Protein AF-A0A812SNS3-F1 (afdb_monomer)

Sequence (279 aa):
MLPALEVGRATFASRNMQAFAKEVLPRLLAVRCRPGLQLQTASASEAAVFFDWMRDTRQWHAGPNTSKPYNVAKEGCVTGDGGAWIFLEQGTDWLGFQGLYCNFASPRRKPRWVSFRLCLRTLEFSCGFFALSADRRTWGLQPLIFIFNYRGDDMQTGKRCFALQ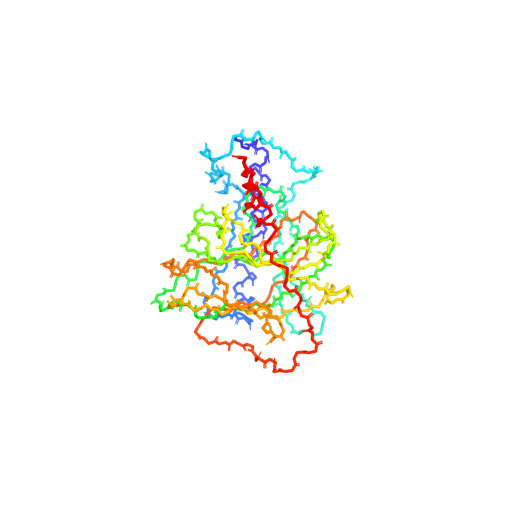TQPVTGDLHVLQLEKGQICAGVPYEVSVHLDWECGLLELFIDGTCVLREIPFQADLEPQYIGLYNWRSRAVCGFSEILVGSSRPYPVVEDAQQVWRVSESQNRRERGLVVLLSV

Secondary structure (DSSP, 8-state):
---HHHHHHHHHHHHHHHHHHHHTHHHHHHHHS-TT--EEEE-HHHHTT-S-TTT--------S-S-----EEEEEE-TTS-SEEEEEES---SSS--EEEEE---SSS--SEEEEEEEES-TTS-EEEEEEES-TTTTTSSSEEEEEEEE-TTSTT---EEEEES-TTT--EEEEE--TTSS-TT-EEEEEEEEETTTTEEEEEETTEEEEEEEE--TTS---EEEEE-SSTT-EEEEEEEEEESS--SPPPSS-SSPPEEEP-GGGGGS--------

Mean predicted aligned error: 11.99 Å

Solvent-accessible surface area (backbone atoms only — not comparable to full-atom values): 15381 Å² total; per-residue (Å²): 135,82,57,70,71,55,50,52,50,35,54,52,52,38,47,57,32,43,50,37,35,69,69,48,42,58,58,52,29,62,74,53,26,50,84,83,61,51,58,40,68,46,39,50,75,71,34,73,77,58,67,63,91,84,79,65,89,70,73,90,71,82,57,99,62,96,70,83,49,54,41,39,59,42,82,44,70,49,91,93,68,86,51,74,26,48,27,41,33,22,2,36,61,53,103,46,61,30,29,43,33,22,68,61,64,58,99,59,81,83,55,30,21,42,31,31,33,41,27,42,62,34,66,60,33,31,24,57,30,40,21,34,5,45,33,68,80,46,58,19,58,38,59,36,40,36,36,40,29,40,42,10,51,74,41,93,84,66,60,54,26,46,35,39,32,30,43,89,86,82,44,54,41,43,34,38,46,55,62,92,76,75,80,52,69,64,46,77,40,44,39,36,37,42,44,40,59,89,81,24,30,29,32,36,27,51,70,34,24,81,63,44,68,79,41,68,38,56,45,87,59,59,74,28,29,39,22,40,36,26,50,29,54,79,9,33,24,30,40,36,46,50,38,75,30,79,63,80,88,71,66,75,46,92,79,57,91,69,80,67,44,72,44,76,42,86,67,70,79,81,81,80,79,82,78,84,77,84,128

Foldseek 3Di:
DDPPVVVVVQVVLLVQQQCCQVPPVQVQCVPFADPPWRKDWDTVNLFVVQPDPPDDPPDDDQQPDPDADAWHWDWDDQPPPPDIWTKTFFAGLDPADTFIKTFPPDPDDAFQKWKKKKAWADQQFKFWKKAWEQDPSRDRQPPGQKIWIWHHCPDPVRFTWIWMDQHNPQFFIKTWGFDPPPDDHSDMKMWMKGADLPLQAIWIDIQQETQDGRHHHDSVGGTTMMGHGTHGRGTMMIMGNTYTHHDDDDHHDPDDPGDIDIDGTPPPPPPPDPPPPDD

Organism: Symbiodinium pilosum (NCBI:txid2952)

Radius of gyration: 19.04 Å; Cα contacts (8 Å, |Δi|>4): 656; chains: 1; bounding box: 62×46×56 Å

Structure (mmCIF, N/CA/C/O backbone):
data_AF-A0A812SNS3-F1
#
_entry.id   AF-A0A812SNS3-F1
#
loop_
_atom_site.group_PDB
_atom_site.id
_atom_site.type_symbol
_atom_site.label_atom_id
_atom_site.label_alt_id
_atom_site.label_comp_id
_atom_site.label_asym_id
_atom_site.label_entity_id
_atom_site.label_seq_id
_atom_site.pdbx_PDB_ins_code
_atom_site.Cartn_x
_atom_site.Cartn_y
_atom_site.Cartn_z
_atom_site.occupancy
_atom_site.B_iso_or_equiv
_atom_site.auth_seq_id
_atom_site.auth_comp_id
_atom_site.auth_asym_id
_atom_site.auth_atom_id
_atom_site.pdbx_PDB_model_num
ATOM 1 N N . MET A 1 1 ? 12.985 15.866 -21.119 1.00 34.47 1 MET A N 1
ATOM 2 C CA . MET A 1 1 ? 14.328 15.742 -20.504 1.00 34.47 1 MET A CA 1
ATOM 3 C C . MET A 1 1 ? 14.341 16.577 -19.227 1.00 34.47 1 MET A C 1
ATOM 5 O O . MET A 1 1 ? 13.931 17.729 -19.299 1.00 34.47 1 MET A O 1
ATOM 9 N N . LEU A 1 2 ? 14.712 16.019 -18.067 1.00 35.84 2 LEU A N 1
ATOM 10 C CA . LEU A 1 2 ? 14.786 16.791 -16.815 1.00 35.84 2 LEU A CA 1
ATOM 11 C C . LEU A 1 2 ? 16.009 17.736 -16.837 1.00 35.84 2 LEU A C 1
ATOM 13 O O . LEU A 1 2 ? 17.060 17.329 -17.334 1.00 35.84 2 LEU A O 1
ATOM 17 N N . PRO A 1 3 ? 15.918 18.971 -16.303 1.00 40.31 3 PRO A N 1
ATOM 18 C CA . PRO A 1 3 ? 17.072 19.864 -16.171 1.00 40.31 3 PRO A CA 1
ATOM 19 C C . PRO A 1 3 ? 18.197 19.234 -15.330 1.00 40.31 3 PRO A C 1
ATOM 21 O O . PRO A 1 3 ? 17.924 18.567 -14.336 1.00 40.31 3 PRO A O 1
ATOM 24 N N . ALA A 1 4 ? 19.467 19.490 -15.661 1.00 39.62 4 ALA A N 1
ATOM 25 C CA . ALA A 1 4 ? 20.627 18.897 -14.971 1.00 39.62 4 ALA A CA 1
ATOM 26 C C . ALA A 1 4 ? 20.646 19.144 -13.443 1.00 39.62 4 ALA A C 1
ATOM 28 O O . ALA A 1 4 ? 21.072 18.285 -12.672 1.00 39.62 4 ALA A O 1
ATOM 29 N N . LEU A 1 5 ? 20.115 20.287 -12.991 1.00 45.16 5 LEU A N 1
ATOM 30 C CA . LEU A 1 5 ? 19.952 20.610 -11.569 1.00 45.16 5 LEU A CA 1
ATOM 31 C C . LEU A 1 5 ? 18.968 19.656 -10.855 1.00 45.16 5 LEU A C 1
ATOM 33 O O . LEU A 1 5 ? 19.166 19.311 -9.691 1.00 45.16 5 LEU A O 1
ATOM 37 N N . GLU A 1 6 ? 17.923 19.207 -11.553 1.00 45.88 6 GLU A N 1
ATOM 38 C CA . GLU A 1 6 ? 16.939 18.243 -11.040 1.00 45.88 6 GLU A CA 1
ATOM 39 C C . GLU A 1 6 ? 17.539 16.837 -10.954 1.00 45.88 6 GLU A C 1
ATOM 41 O O . GLU A 1 6 ? 17.316 16.138 -9.970 1.00 45.88 6 GLU A O 1
ATOM 46 N N . VAL A 1 7 ? 18.388 16.459 -11.916 1.00 41.91 7 VAL A N 1
ATOM 47 C CA . VAL A 1 7 ? 19.151 15.199 -11.870 1.00 41.91 7 VAL A CA 1
ATOM 48 C C . VAL A 1 7 ? 20.099 15.182 -10.666 1.00 41.91 7 VAL A C 1
ATOM 50 O O . VAL A 1 7 ? 20.156 14.191 -9.937 1.00 41.91 7 VAL A O 1
ATOM 53 N N . GLY A 1 8 ? 20.795 16.291 -10.392 1.00 41.09 8 GLY A N 1
ATOM 54 C CA . GLY A 1 8 ? 21.658 16.420 -9.212 1.00 41.09 8 GLY A CA 1
ATOM 55 C C . GLY A 1 8 ? 20.893 16.299 -7.887 1.00 41.09 8 GLY A C 1
ATOM 56 O O . GLY A 1 8 ? 21.330 15.584 -6.983 1.00 41.09 8 GLY A O 1
ATOM 57 N N . ARG A 1 9 ? 19.716 16.932 -7.783 1.00 48.78 9 ARG A N 1
ATOM 58 C CA . ARG A 1 9 ? 18.834 16.827 -6.603 1.00 48.78 9 ARG A CA 1
ATOM 59 C C . ARG A 1 9 ? 18.282 15.410 -6.415 1.00 48.78 9 ARG A C 1
ATOM 61 O O . ARG A 1 9 ? 18.322 14.905 -5.295 1.00 48.78 9 ARG A O 1
ATOM 68 N N . ALA A 1 10 ? 17.862 14.752 -7.495 1.00 46.22 10 ALA A N 1
ATOM 69 C CA . ALA A 1 10 ? 17.414 13.358 -7.475 1.00 46.22 10 ALA A CA 1
ATOM 70 C C . ALA A 1 10 ? 18.527 12.408 -7.034 1.00 46.22 10 ALA A C 1
ATOM 72 O O . ALA A 1 10 ? 18.302 11.509 -6.225 1.00 46.22 10 ALA A O 1
ATOM 73 N N . THR A 1 11 ? 19.750 12.663 -7.499 1.00 45.72 11 THR A N 1
ATOM 74 C CA . THR A 1 11 ? 20.935 11.890 -7.121 1.00 45.72 11 THR A CA 1
ATOM 75 C C . THR A 1 11 ? 21.277 12.068 -5.639 1.00 45.72 11 THR A C 1
ATOM 77 O O . THR A 1 11 ? 21.629 11.099 -4.972 1.00 45.72 11 THR A O 1
ATOM 80 N N . PHE A 1 12 ? 21.149 13.280 -5.086 1.00 51.41 12 PHE A N 1
ATOM 81 C CA . PHE A 1 12 ? 21.420 13.529 -3.666 1.00 51.41 12 PHE A CA 1
ATOM 82 C C . PHE A 1 12 ? 20.351 12.923 -2.744 1.00 51.41 12 PHE A C 1
ATOM 84 O O . PHE A 1 12 ? 20.696 12.266 -1.765 1.00 51.41 12 PHE A O 1
ATOM 91 N N . ALA A 1 13 ? 19.064 13.063 -3.073 1.00 52.28 13 ALA A N 1
ATOM 92 C CA . ALA A 1 13 ? 17.989 12.413 -2.320 1.00 52.28 13 ALA A CA 1
ATOM 93 C C . ALA A 1 13 ? 18.088 10.877 -2.360 1.00 52.28 13 ALA A C 1
ATOM 95 O O . ALA A 1 13 ? 17.876 10.212 -1.344 1.00 52.28 13 ALA A O 1
ATOM 96 N N . SER A 1 14 ? 18.530 10.327 -3.497 1.00 56.28 14 SER A N 1
ATOM 97 C CA . SER A 1 14 ? 18.868 8.910 -3.634 1.00 56.28 14 SER A CA 1
ATOM 98 C C . SER A 1 14 ? 19.938 8.464 -2.634 1.00 56.28 14 SER A C 1
ATOM 100 O O . SER A 1 14 ? 19.870 7.335 -2.170 1.00 56.28 14 SER A O 1
ATOM 102 N N . ARG A 1 15 ? 20.896 9.318 -2.234 1.00 58.31 15 ARG A N 1
ATOM 103 C CA . ARG A 1 15 ? 21.957 8.932 -1.279 1.00 58.31 15 ARG A CA 1
ATOM 104 C C . ARG A 1 15 ? 21.436 8.703 0.137 1.00 58.31 15 ARG A C 1
ATOM 106 O O . ARG A 1 15 ? 21.827 7.720 0.755 1.00 58.31 15 ARG A O 1
ATOM 113 N N . ASN A 1 16 ? 20.545 9.560 0.639 1.00 60.03 16 ASN A N 1
ATOM 114 C CA . ASN A 1 16 ? 19.966 9.384 1.979 1.00 60.03 16 ASN A CA 1
ATOM 115 C C . ASN A 1 16 ? 19.093 8.129 2.045 1.00 60.03 16 ASN A C 1
ATOM 117 O O . ASN A 1 16 ? 19.191 7.348 2.988 1.00 60.03 16 ASN A O 1
ATOM 121 N N . MET A 1 17 ? 18.289 7.900 1.005 1.00 63.47 17 MET A N 1
ATOM 122 C CA . MET A 1 17 ? 17.545 6.653 0.867 1.00 63.47 17 MET A CA 1
ATOM 123 C C . MET A 1 17 ? 18.480 5.442 0.760 1.00 63.47 17 MET A C 1
ATOM 125 O O . MET A 1 17 ? 18.232 4.434 1.415 1.00 63.47 17 MET A O 1
ATOM 129 N N . GLN A 1 18 ? 19.546 5.516 -0.046 1.00 60.94 18 GLN A N 1
ATOM 130 C CA . GLN A 1 18 ? 20.503 4.418 -0.227 1.00 60.94 18 GLN A CA 1
ATOM 131 C C . GLN A 1 18 ? 21.236 4.081 1.073 1.00 60.94 18 GLN A C 1
ATOM 133 O O . GLN A 1 18 ? 21.407 2.903 1.376 1.00 60.94 18 GLN A O 1
ATOM 138 N N . ALA A 1 19 ? 21.631 5.089 1.857 1.00 62.50 19 ALA A N 1
ATOM 139 C CA . ALA A 1 19 ? 22.235 4.894 3.173 1.00 62.50 19 ALA A CA 1
ATOM 140 C C . ALA A 1 19 ? 21.262 4.178 4.121 1.00 62.50 19 ALA A C 1
ATOM 142 O O . ALA A 1 19 ? 21.605 3.144 4.692 1.00 62.50 19 ALA A O 1
ATOM 143 N N . PHE A 1 20 ? 20.009 4.644 4.194 1.00 65.44 20 PHE A N 1
ATOM 144 C CA . PHE A 1 20 ? 18.962 3.979 4.970 1.00 65.44 20 PHE A CA 1
ATOM 145 C C . PHE A 1 20 ? 18.743 2.521 4.529 1.00 65.44 20 PHE A C 1
ATOM 147 O O . PHE A 1 20 ? 18.715 1.613 5.361 1.00 65.44 20 PHE A O 1
ATOM 154 N N . ALA A 1 21 ? 18.639 2.280 3.219 1.00 61.75 21 ALA A N 1
ATOM 155 C CA . ALA A 1 21 ? 18.430 0.947 2.660 1.00 61.75 21 ALA A CA 1
ATOM 156 C C . ALA A 1 21 ? 19.612 -0.003 2.877 1.00 61.75 21 ALA A C 1
ATOM 158 O O . ALA A 1 21 ? 19.411 -1.208 2.998 1.00 61.75 21 ALA A O 1
ATOM 159 N N . LYS A 1 22 ? 20.838 0.522 2.945 1.00 63.16 22 LYS A N 1
ATOM 160 C CA . LYS A 1 22 ? 22.040 -0.278 3.180 1.00 63.16 22 LYS A CA 1
ATOM 161 C C . LYS A 1 22 ? 22.252 -0.595 4.661 1.00 63.16 22 LYS A C 1
ATOM 163 O O . LYS A 1 22 ? 22.664 -1.706 4.981 1.00 63.16 22 LYS A O 1
ATOM 168 N N . GLU A 1 23 ? 21.998 0.362 5.550 1.00 64.25 23 GLU A N 1
ATOM 169 C CA . GLU A 1 23 ? 22.439 0.278 6.951 1.00 64.25 23 GLU A CA 1
ATOM 170 C C . GLU A 1 23 ? 21.315 -0.087 7.922 1.00 64.25 23 GLU A C 1
ATOM 172 O O . GLU A 1 23 ? 21.520 -0.856 8.860 1.00 64.25 23 GLU A O 1
ATOM 177 N N . VAL A 1 24 ? 20.114 0.441 7.696 1.00 61.44 24 VAL A N 1
ATOM 178 C CA . VAL A 1 24 ? 19.016 0.374 8.670 1.00 61.44 24 VAL A CA 1
ATOM 179 C C . VAL A 1 24 ? 17.972 -0.652 8.250 1.00 61.44 24 VAL A C 1
ATOM 181 O O . VAL A 1 24 ? 17.488 -1.447 9.057 1.00 61.44 24 VAL A O 1
ATOM 184 N N . LEU A 1 25 ? 17.663 -0.678 6.959 1.00 65.19 25 LEU A N 1
ATOM 185 C CA . LEU A 1 25 ? 16.594 -1.488 6.399 1.00 65.19 25 LEU A CA 1
ATOM 186 C C . LEU A 1 25 ? 16.791 -3.003 6.566 1.00 65.19 25 LEU A C 1
ATOM 188 O O . LEU A 1 25 ? 15.823 -3.657 6.953 1.00 65.19 25 LEU A O 1
ATOM 192 N N . PRO A 1 26 ? 17.997 -3.588 6.396 1.00 63.50 26 PRO A N 1
ATOM 193 C CA . PRO A 1 26 ? 18.195 -5.020 6.630 1.00 63.50 26 PRO A CA 1
ATOM 194 C C . PRO A 1 26 ? 17.897 -5.416 8.081 1.00 63.50 26 PRO A C 1
ATOM 196 O O . PRO A 1 26 ? 17.289 -6.455 8.328 1.00 63.50 26 PRO A O 1
ATOM 199 N N . ARG A 1 27 ? 18.260 -4.554 9.042 1.00 66.50 27 ARG A N 1
ATOM 200 C CA . ARG A 1 27 ? 17.981 -4.756 10.469 1.00 66.50 27 ARG A CA 1
ATOM 201 C C . ARG A 1 27 ? 16.483 -4.683 10.762 1.00 66.50 27 ARG A C 1
ATOM 203 O O . ARG A 1 27 ? 15.962 -5.551 11.453 1.00 66.50 27 ARG A O 1
ATOM 210 N N . LEU A 1 28 ? 15.783 -3.685 10.220 1.00 63.16 28 LEU A N 1
ATOM 211 C CA . LEU A 1 28 ? 14.332 -3.538 10.398 1.00 63.16 28 LEU A CA 1
ATOM 212 C C . LEU A 1 28 ? 13.554 -4.718 9.811 1.00 63.16 28 LEU A C 1
ATOM 214 O O . LEU A 1 28 ? 12.651 -5.260 10.454 1.00 63.16 28 LEU A O 1
ATOM 218 N N . LEU A 1 29 ? 13.939 -5.141 8.606 1.00 63.69 29 LEU A N 1
ATOM 219 C CA . LEU A 1 29 ? 13.319 -6.273 7.931 1.00 63.69 29 LEU A CA 1
ATOM 220 C C . LEU A 1 29 ? 13.564 -7.584 8.682 1.00 63.69 29 LEU A C 1
ATOM 222 O O . LEU A 1 29 ? 12.651 -8.394 8.759 1.00 63.69 29 LEU A O 1
ATOM 226 N N . ALA A 1 30 ? 14.740 -7.772 9.286 1.00 57.34 30 ALA A N 1
ATOM 227 C CA . ALA A 1 30 ? 15.051 -8.973 10.061 1.00 57.34 30 ALA A CA 1
ATOM 228 C C . ALA A 1 30 ? 14.238 -9.103 11.363 1.00 57.34 30 ALA A C 1
ATOM 230 O O . ALA A 1 30 ? 13.988 -10.220 11.806 1.00 57.34 30 ALA A O 1
ATOM 231 N N . VAL A 1 31 ? 13.841 -7.984 11.983 1.00 60.97 31 VAL A N 1
ATOM 232 C CA . VAL A 1 31 ? 13.134 -7.992 13.278 1.00 60.97 31 VAL A CA 1
ATOM 233 C C . VAL A 1 31 ? 11.627 -8.143 13.108 1.00 60.97 31 VAL A C 1
ATOM 235 O O . VAL A 1 31 ? 10.992 -8.820 13.912 1.00 60.97 31 VAL A O 1
ATOM 238 N N . ARG A 1 32 ? 11.039 -7.492 12.097 1.00 64.62 32 ARG A N 1
ATOM 239 C CA . ARG A 1 32 ? 9.574 -7.428 11.958 1.00 64.62 32 ARG A CA 1
ATOM 240 C C . ARG A 1 32 ? 9.026 -7.905 10.625 1.00 64.62 32 ARG A C 1
ATOM 242 O O . ARG A 1 32 ? 7.825 -8.092 10.530 1.00 64.62 32 ARG A O 1
ATOM 249 N N . CYS A 1 33 ? 9.851 -8.110 9.603 1.00 58.72 33 CYS A N 1
ATOM 250 C CA . CYS A 1 33 ? 9.385 -8.585 8.299 1.00 58.72 33 CYS A CA 1
ATOM 251 C C . CYS A 1 33 ? 9.881 -10.010 8.035 1.00 58.72 33 CYS A C 1
ATOM 253 O O . CYS A 1 33 ? 10.650 -10.588 8.805 1.00 58.72 33 CYS A O 1
ATOM 255 N N . ARG A 1 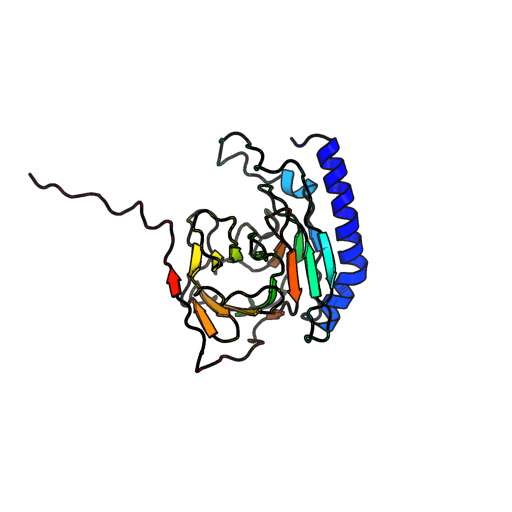34 ? 9.414 -10.621 6.943 1.00 58.41 34 ARG A N 1
ATOM 256 C CA . ARG A 1 34 ? 9.824 -11.987 6.600 1.00 58.41 34 ARG A CA 1
ATOM 257 C C . ARG A 1 34 ? 11.353 -12.059 6.407 1.00 58.41 34 ARG A C 1
ATOM 259 O O . ARG A 1 34 ? 11.899 -11.229 5.672 1.00 58.41 34 ARG A O 1
ATOM 266 N N . PRO A 1 35 ? 12.038 -13.084 6.955 1.00 51.44 35 PRO A N 1
ATOM 267 C CA . PRO A 1 35 ? 13.451 -13.318 6.674 1.00 51.44 35 PRO A CA 1
ATOM 268 C C . PRO A 1 35 ? 13.706 -13.401 5.160 1.00 51.44 35 PRO A C 1
ATOM 270 O O . PRO A 1 35 ? 13.075 -14.205 4.470 1.00 51.44 35 PRO A O 1
ATOM 273 N N . GLY A 1 36 ? 14.619 -12.570 4.647 1.00 49.72 36 GLY A N 1
ATOM 274 C CA . GLY A 1 36 ? 15.054 -12.579 3.243 1.00 49.72 36 GLY A CA 1
ATOM 275 C C . GLY A 1 36 ? 14.465 -11.491 2.338 1.00 49.72 36 GLY A C 1
ATOM 276 O O . GLY A 1 36 ? 14.915 -11.371 1.201 1.00 49.72 36 GLY A O 1
ATOM 277 N N . LEU A 1 37 ? 13.521 -10.666 2.810 1.00 56.88 37 LEU A N 1
ATOM 278 C CA . LEU A 1 37 ? 13.129 -9.462 2.069 1.00 56.88 37 LEU A CA 1
ATOM 279 C C . LEU A 1 37 ? 14.303 -8.470 2.036 1.00 56.88 37 LEU A C 1
ATOM 281 O O . LEU A 1 37 ? 14.866 -8.130 3.075 1.00 56.88 37 LEU A O 1
ATOM 285 N N . GLN A 1 38 ? 14.664 -7.997 0.843 1.00 61.31 38 GLN A N 1
ATOM 286 C CA . GLN A 1 38 ? 15.665 -6.948 0.641 1.00 61.31 38 GLN A CA 1
ATOM 287 C C . GLN A 1 38 ? 15.016 -5.771 -0.083 1.00 61.31 38 GLN A C 1
ATOM 289 O O . GLN A 1 38 ? 14.877 -5.774 -1.308 1.00 61.31 38 GLN A O 1
ATOM 294 N N . LEU A 1 39 ? 14.578 -4.774 0.683 1.00 60.22 39 LEU A N 1
ATOM 295 C CA . LEU A 1 39 ? 14.123 -3.512 0.112 1.00 60.22 39 LEU A CA 1
ATOM 296 C C . LEU A 1 39 ? 15.337 -2.703 -0.378 1.00 60.22 39 LEU A C 1
ATOM 298 O O . LEU A 1 39 ? 16.363 -2.597 0.288 1.00 60.22 39 LEU A O 1
ATOM 302 N N . GLN A 1 40 ? 15.186 -2.129 -1.557 1.00 59.38 40 GLN A N 1
ATOM 303 C CA . GLN A 1 40 ? 16.115 -1.307 -2.311 1.00 59.38 40 GLN A CA 1
ATOM 304 C C . GLN A 1 40 ? 15.439 0.028 -2.631 1.00 59.38 40 GLN A C 1
ATOM 306 O O . GLN A 1 40 ? 14.229 0.194 -2.495 1.00 59.38 40 GLN A O 1
ATOM 311 N N . THR A 1 41 ? 16.220 1.013 -3.047 1.00 57.47 41 THR A N 1
ATOM 312 C CA . THR A 1 41 ? 15.727 2.367 -3.317 1.00 57.47 41 THR A CA 1
ATOM 313 C C . THR A 1 41 ? 15.585 2.580 -4.807 1.00 57.47 41 THR A C 1
ATOM 315 O O . THR A 1 41 ? 16.536 2.302 -5.535 1.00 57.47 41 THR A O 1
ATOM 318 N N . ALA A 1 42 ? 14.458 3.125 -5.252 1.00 55.78 42 ALA A N 1
ATOM 319 C CA . ALA A 1 42 ? 14.306 3.602 -6.623 1.00 55.78 42 ALA A CA 1
ATOM 320 C C . ALA A 1 42 ? 14.371 5.132 -6.643 1.00 55.78 42 ALA A C 1
ATOM 322 O O . ALA A 1 42 ? 13.638 5.789 -5.895 1.00 55.78 42 ALA A O 1
ATOM 323 N N . SER A 1 43 ? 15.234 5.703 -7.490 1.00 52.19 43 SER A N 1
ATOM 324 C CA . SER A 1 43 ? 15.377 7.160 -7.627 1.00 52.19 43 SER A CA 1
ATOM 325 C C . SER A 1 43 ? 14.760 7.691 -8.925 1.00 52.19 43 SER A C 1
ATOM 327 O O . SER A 1 43 ? 14.667 6.990 -9.932 1.00 52.19 43 SER A O 1
ATOM 329 N N . ALA A 1 44 ? 14.380 8.972 -8.917 1.00 44.62 44 ALA A N 1
ATOM 330 C CA . ALA A 1 44 ? 13.741 9.663 -10.043 1.00 44.62 44 ALA A CA 1
ATOM 331 C C . ALA A 1 44 ? 14.540 9.614 -11.358 1.00 44.62 44 ALA A C 1
ATOM 333 O O . ALA A 1 44 ? 13.951 9.642 -12.437 1.00 44.62 44 ALA A O 1
ATOM 334 N N . SER A 1 45 ? 15.870 9.528 -11.272 1.00 41.53 45 SER A N 1
ATOM 335 C CA . SER A 1 45 ? 16.792 9.445 -12.412 1.00 41.53 45 SER A CA 1
ATOM 336 C C . SER A 1 45 ? 16.514 8.223 -13.288 1.00 41.53 45 SER A C 1
ATOM 338 O O . SER A 1 45 ? 16.665 8.282 -14.504 1.00 41.53 45 SER A O 1
ATOM 340 N N . GLU A 1 46 ? 16.073 7.126 -12.670 1.00 37.53 46 GLU A N 1
ATOM 341 C CA . GLU A 1 46 ? 15.755 5.874 -13.353 1.00 37.53 46 GLU A CA 1
ATOM 342 C C . GLU A 1 46 ? 14.264 5.801 -13.751 1.00 37.53 46 GLU A C 1
ATOM 344 O O . GLU A 1 46 ? 13.905 5.100 -14.694 1.00 37.53 46 GLU A O 1
ATOM 349 N N . ALA A 1 47 ? 13.390 6.571 -13.086 1.00 37.56 47 ALA A N 1
ATOM 350 C CA . ALA A 1 47 ? 11.964 6.703 -13.418 1.00 37.56 47 ALA A CA 1
ATOM 351 C C . ALA A 1 47 ? 11.687 7.670 -14.592 1.00 37.56 47 ALA A C 1
ATOM 353 O O . ALA A 1 47 ? 10.693 7.513 -15.300 1.00 37.56 47 ALA A O 1
ATOM 354 N N . ALA A 1 48 ? 12.576 8.638 -14.851 1.00 36.50 48 ALA A N 1
ATOM 355 C CA . ALA A 1 48 ? 12.460 9.590 -15.964 1.00 36.50 48 ALA A CA 1
ATOM 356 C C . ALA A 1 48 ? 12.610 8.957 -17.364 1.00 36.50 48 ALA A C 1
ATOM 358 O O . ALA A 1 48 ? 12.370 9.630 -18.365 1.00 36.50 48 ALA A O 1
ATOM 359 N N . VAL A 1 49 ? 12.994 7.679 -17.443 1.00 34.94 49 VAL A N 1
ATOM 360 C CA . VAL A 1 49 ? 13.153 6.926 -18.699 1.00 34.94 49 VAL A CA 1
ATOM 361 C C . VAL A 1 49 ? 11.845 6.246 -19.141 1.00 34.94 49 VAL A C 1
ATOM 363 O O . VAL A 1 49 ? 11.741 5.831 -20.290 1.00 34.94 49 VAL A O 1
ATOM 366 N N . PHE A 1 50 ? 10.819 6.168 -18.281 1.00 36.97 50 PHE A N 1
ATOM 367 C CA . PHE A 1 50 ? 9.660 5.292 -18.520 1.00 36.97 50 PHE A CA 1
ATOM 368 C C . PHE A 1 50 ? 8.286 5.959 -18.386 1.00 36.97 50 PHE A C 1
ATOM 370 O O . PHE A 1 50 ? 7.279 5.261 -18.279 1.00 36.97 50 PHE A O 1
ATOM 377 N N . PHE A 1 51 ? 8.206 7.294 -18.454 1.00 33.53 51 PHE A N 1
ATOM 378 C CA . PHE A 1 51 ? 6.918 7.911 -18.769 1.00 33.53 51 PHE A CA 1
ATOM 379 C C . PHE A 1 51 ? 6.638 7.697 -20.258 1.00 33.53 51 PHE A C 1
ATOM 381 O O . PHE A 1 51 ? 7.424 8.107 -21.111 1.00 33.53 51 PHE A O 1
ATOM 388 N N . ASP A 1 52 ? 5.557 6.977 -20.533 1.00 33.91 52 ASP A N 1
ATOM 389 C CA . ASP A 1 52 ? 5.109 6.542 -21.847 1.00 33.91 52 ASP A CA 1
ATOM 390 C C . ASP A 1 52 ? 5.045 7.708 -22.852 1.00 33.91 52 ASP A C 1
ATOM 392 O O . ASP A 1 52 ? 4.078 8.464 -22.919 1.00 33.91 52 ASP A O 1
ATOM 396 N N . TRP A 1 53 ? 6.094 7.830 -23.663 1.00 32.03 53 TRP A N 1
ATOM 397 C CA . TRP A 1 53 ? 6.167 8.667 -24.860 1.00 32.03 53 TRP A CA 1
ATOM 398 C C . TRP A 1 53 ? 5.132 8.305 -25.944 1.00 32.03 53 TRP A C 1
ATOM 400 O O . TRP A 1 53 ? 5.084 8.986 -26.965 1.00 32.03 53 TRP A O 1
ATOM 410 N N . MET A 1 54 ? 4.307 7.265 -25.756 1.00 32.44 54 MET A N 1
ATOM 411 C CA . MET A 1 54 ? 3.395 6.739 -26.775 1.00 32.44 54 MET A CA 1
ATOM 412 C C . MET A 1 54 ? 1.900 6.704 -26.401 1.00 32.44 54 MET A C 1
ATOM 414 O O . MET A 1 54 ? 1.126 6.239 -27.240 1.00 32.44 54 MET A O 1
ATOM 418 N N . ARG A 1 55 ? 1.430 7.198 -25.235 1.00 31.92 55 ARG A N 1
ATOM 419 C CA . ARG A 1 55 ? -0.031 7.163 -24.932 1.00 31.92 55 ARG A CA 1
ATOM 420 C C . ARG A 1 55 ? -0.718 8.405 -24.361 1.00 31.92 55 ARG A C 1
ATOM 422 O O . ARG A 1 55 ? -1.942 8.450 -24.439 1.00 31.92 55 ARG A O 1
ATOM 429 N N . ASP A 1 56 ? -0.022 9.430 -23.869 1.00 33.56 56 ASP A N 1
ATOM 430 C CA . ASP A 1 56 ? -0.681 10.706 -23.530 1.00 33.56 56 ASP A CA 1
ATOM 431 C C . ASP A 1 56 ? 0.198 11.891 -23.950 1.00 33.56 56 ASP A C 1
ATOM 433 O O . ASP A 1 56 ? 1.259 12.141 -23.382 1.00 33.56 56 ASP A O 1
ATOM 437 N N . THR A 1 57 ? -0.232 12.607 -24.991 1.00 28.67 57 THR A N 1
ATOM 438 C CA . THR A 1 57 ? 0.439 13.801 -25.530 1.00 28.67 57 THR A CA 1
ATOM 439 C C . THR A 1 57 ? 0.056 15.081 -24.793 1.00 28.67 57 THR A C 1
ATOM 441 O O . THR A 1 57 ? 0.407 16.174 -25.248 1.00 28.67 57 THR A O 1
ATOM 444 N N . ARG A 1 58 ? -0.684 15.006 -23.678 1.00 34.00 58 ARG A N 1
ATOM 445 C CA . ARG A 1 58 ? -0.948 16.202 -22.877 1.00 34.00 58 ARG A CA 1
ATOM 446 C C . ARG A 1 58 ? 0.371 16.730 -22.327 1.00 34.00 58 ARG A C 1
ATOM 448 O O . ARG A 1 58 ? 1.123 16.020 -21.663 1.00 34.00 58 ARG A O 1
ATOM 455 N N . GLN A 1 59 ? 0.653 17.984 -22.685 1.00 35.72 59 GLN A N 1
ATOM 456 C CA . GLN A 1 59 ? 1.806 18.739 -22.220 1.00 35.72 59 GLN A CA 1
ATOM 457 C C . GLN A 1 59 ? 2.020 18.499 -20.728 1.00 35.72 59 GLN A C 1
ATOM 459 O O . GLN A 1 59 ? 1.089 18.545 -19.927 1.00 35.72 59 GLN A O 1
ATOM 464 N N . TRP A 1 60 ? 3.277 18.254 -20.376 1.00 39.19 60 TRP A N 1
ATOM 465 C CA . TRP A 1 60 ? 3.748 18.266 -19.004 1.00 39.19 60 TRP A CA 1
ATOM 466 C C . TRP A 1 60 ? 3.175 19.489 -18.273 1.00 39.19 60 TRP A C 1
ATOM 468 O O . TRP A 1 60 ? 3.433 20.629 -18.659 1.00 39.19 60 TRP A O 1
ATOM 478 N N . HIS A 1 61 ? 2.408 19.247 -17.215 1.00 34.19 61 HIS A N 1
ATOM 479 C CA . HIS A 1 61 ? 2.004 20.281 -16.277 1.00 34.19 61 HIS A CA 1
ATOM 480 C C . HIS A 1 61 ? 2.700 19.992 -14.954 1.00 34.19 61 HIS A C 1
ATOM 482 O O . HIS A 1 61 ? 2.561 18.905 -14.390 1.00 34.19 61 HIS A O 1
ATOM 488 N N . ALA A 1 62 ? 3.480 20.955 -14.465 1.00 36.75 62 ALA A N 1
ATOM 489 C CA . ALA A 1 62 ? 3.973 20.906 -13.099 1.00 36.75 62 ALA A CA 1
ATOM 490 C C . ALA A 1 62 ? 2.778 20.771 -12.140 1.00 36.75 62 ALA A C 1
ATOM 492 O O . ALA A 1 62 ? 1.770 21.461 -12.301 1.00 36.75 62 ALA A O 1
ATOM 493 N N . GLY A 1 63 ? 2.891 19.890 -11.142 1.00 39.97 63 GLY A N 1
ATOM 494 C CA . GLY A 1 63 ? 1.961 19.885 -10.015 1.00 39.97 63 GLY A CA 1
ATOM 495 C C . GLY A 1 63 ? 1.988 21.232 -9.270 1.00 39.97 63 GLY A C 1
ATOM 496 O O . GLY A 1 63 ? 2.916 22.019 -9.453 1.00 39.97 63 GLY A O 1
ATOM 497 N N . PRO A 1 64 ? 1.004 21.513 -8.400 1.00 35.91 64 PRO A N 1
ATOM 498 C CA . PRO A 1 64 ? 0.808 22.833 -7.783 1.00 35.91 64 PRO A CA 1
ATOM 499 C C . PRO A 1 64 ? 1.909 23.278 -6.796 1.00 35.91 64 PRO A C 1
ATOM 501 O O . PRO A 1 64 ? 1.794 24.347 -6.201 1.00 35.91 64 PRO A O 1
ATOM 504 N N . ASN A 1 65 ? 2.967 22.488 -6.595 1.00 40.38 65 ASN A N 1
ATOM 505 C CA . ASN A 1 65 ? 3.953 22.704 -5.540 1.00 40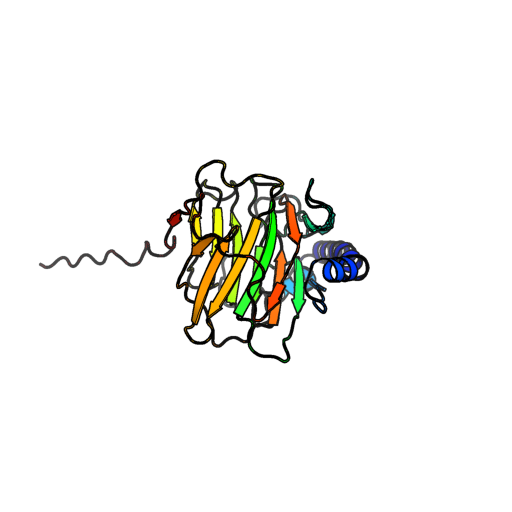.38 65 ASN A CA 1
ATOM 506 C C . ASN A 1 65 ? 5.242 23.361 -6.057 1.00 40.38 65 ASN A C 1
ATOM 508 O O . ASN A 1 65 ? 5.782 23.012 -7.105 1.00 40.38 65 ASN A O 1
ATOM 512 N N . THR A 1 66 ? 5.761 24.307 -5.272 1.00 42.81 66 THR A N 1
ATOM 513 C CA . THR A 1 66 ? 6.978 25.089 -5.559 1.00 42.81 66 THR A CA 1
ATOM 514 C C . THR A 1 66 ? 8.268 24.405 -5.091 1.00 42.81 66 THR A C 1
ATOM 516 O O . THR A 1 66 ? 9.360 24.799 -5.506 1.00 42.81 66 THR A O 1
ATOM 519 N N . SER A 1 67 ? 8.163 23.363 -4.260 1.00 47.50 67 SER A N 1
ATOM 520 C CA . SER A 1 67 ? 9.269 22.506 -3.825 1.00 47.50 67 SER A CA 1
ATOM 521 C C . SER A 1 67 ? 9.109 21.089 -4.386 1.00 47.50 67 SER A C 1
ATOM 523 O O . SER A 1 67 ? 7.996 20.599 -4.558 1.00 47.50 67 SER A O 1
ATOM 525 N N . LYS A 1 68 ? 10.239 20.437 -4.694 1.00 54.94 68 LYS A N 1
ATOM 526 C CA . LYS A 1 68 ? 10.308 19.105 -5.325 1.00 54.94 68 LYS A CA 1
ATOM 527 C C . LYS A 1 68 ? 10.985 18.089 -4.396 1.00 54.94 68 LYS A C 1
ATOM 529 O O . LYS A 1 68 ? 12.111 17.670 -4.682 1.00 54.94 68 LYS A O 1
ATOM 534 N N . PRO A 1 69 ? 10.397 17.785 -3.229 1.00 60.72 69 PRO A N 1
ATOM 535 C CA . PRO A 1 69 ? 10.963 16.783 -2.345 1.00 60.72 69 PRO A CA 1
ATOM 536 C C . PRO A 1 69 ? 10.827 15.374 -2.938 1.00 60.72 69 PRO A C 1
ATOM 538 O O . PRO A 1 69 ? 9.997 15.115 -3.804 1.00 60.72 69 PRO A O 1
ATOM 541 N N . TYR A 1 70 ? 11.679 14.471 -2.471 1.00 67.62 70 TYR A N 1
ATOM 542 C CA . TYR A 1 70 ? 11.696 13.054 -2.836 1.00 67.62 70 TYR A CA 1
ATOM 543 C C . TYR A 1 70 ? 11.140 12.256 -1.654 1.00 67.62 70 TYR A C 1
ATOM 545 O O . TYR A 1 70 ? 11.155 12.766 -0.536 1.00 67.62 70 TYR A O 1
ATOM 553 N N . ASN A 1 71 ? 10.695 11.010 -1.854 1.00 73.44 71 ASN A N 1
ATOM 554 C CA . ASN A 1 71 ? 10.411 10.140 -0.707 1.00 73.44 71 ASN A CA 1
ATOM 555 C C . ASN A 1 71 ? 11.673 10.025 0.166 1.00 73.44 71 ASN A C 1
ATOM 557 O O . ASN A 1 71 ? 12.769 9.788 -0.340 1.00 73.44 71 ASN A O 1
ATOM 561 N N . VAL A 1 72 ? 11.524 10.198 1.475 1.00 82.19 72 VAL A N 1
ATOM 562 C CA . VAL A 1 72 ? 12.602 10.054 2.454 1.00 82.19 72 VAL A CA 1
ATOM 563 C C . VAL A 1 72 ? 12.226 8.925 3.393 1.00 82.19 72 VAL A C 1
ATOM 565 O O . VAL A 1 72 ? 11.218 9.000 4.088 1.00 82.19 72 VAL A O 1
ATOM 568 N N . ALA A 1 73 ? 13.046 7.878 3.422 1.00 82.31 73 ALA A N 1
ATOM 569 C CA . ALA A 1 73 ? 12.873 6.776 4.353 1.00 82.31 73 ALA A CA 1
ATOM 570 C C . ALA A 1 73 ? 13.635 7.049 5.657 1.00 82.31 73 ALA A C 1
ATOM 572 O O . ALA A 1 73 ? 14.803 7.446 5.625 1.00 82.31 73 ALA A O 1
ATOM 573 N N . LYS A 1 74 ? 12.974 6.833 6.794 1.00 86.31 74 LYS A N 1
ATOM 574 C CA . LYS A 1 74 ? 13.543 6.954 8.138 1.00 86.31 74 LYS A CA 1
ATOM 575 C C . LYS A 1 74 ? 13.081 5.807 9.023 1.00 86.31 74 LYS A C 1
ATOM 577 O O . LYS A 1 74 ? 12.006 5.245 8.835 1.00 86.31 74 LYS A O 1
ATOM 582 N N . GLU A 1 75 ? 13.890 5.492 10.023 1.00 85.12 75 GLU A N 1
ATOM 583 C CA . GLU A 1 75 ? 13.475 4.625 11.119 1.00 85.12 75 GLU A CA 1
ATOM 584 C C . GLU A 1 75 ? 12.694 5.463 12.125 1.00 85.12 75 GLU A C 1
ATOM 586 O O . GLU A 1 75 ? 13.069 6.594 12.437 1.00 85.12 75 GLU A O 1
ATOM 591 N N . GLY A 1 76 ? 11.602 4.909 12.630 1.00 86.75 76 GLY A N 1
ATOM 592 C CA . GLY A 1 76 ? 10.837 5.527 13.700 1.00 86.75 76 GLY A CA 1
ATOM 593 C C . GLY A 1 76 ? 10.085 4.489 14.512 1.00 86.75 76 GLY A C 1
ATOM 594 O O . GLY A 1 76 ? 10.279 3.285 14.353 1.00 86.75 76 GLY A O 1
ATOM 595 N N . CYS A 1 77 ? 9.201 4.964 15.379 1.00 87.19 77 CYS A N 1
ATOM 596 C CA . CYS A 1 77 ? 8.346 4.116 16.193 1.00 87.19 77 CYS A CA 1
ATOM 597 C C . CYS A 1 77 ? 6.907 4.638 16.207 1.00 87.19 77 CYS A C 1
ATOM 599 O O . CYS A 1 77 ? 6.629 5.824 15.983 1.00 87.19 77 CYS A O 1
ATOM 601 N N . VAL A 1 78 ? 5.980 3.726 16.481 1.00 87.31 78 VAL A N 1
ATOM 602 C CA . VAL A 1 78 ? 4.613 4.069 16.860 1.00 87.31 78 VAL A CA 1
ATOM 603 C C . VAL A 1 78 ? 4.484 3.874 18.366 1.00 87.31 78 VAL A C 1
ATOM 605 O O . VAL A 1 78 ? 4.899 2.850 18.909 1.00 87.31 78 VAL A O 1
ATOM 608 N N . THR A 1 79 ? 3.960 4.888 19.055 1.00 82.81 79 THR A N 1
ATOM 609 C CA . THR A 1 79 ? 3.803 4.876 20.512 1.00 82.81 79 THR A CA 1
ATOM 610 C C . THR A 1 79 ? 2.972 3.670 20.938 1.00 82.81 79 THR A C 1
ATOM 612 O O . THR A 1 79 ? 1.889 3.454 20.408 1.00 82.81 79 THR A O 1
ATOM 615 N N . GLY A 1 80 ? 3.483 2.889 21.891 1.00 79.44 80 GLY A N 1
ATOM 616 C CA . GLY A 1 80 ? 2.805 1.693 22.402 1.00 79.44 80 GLY A CA 1
ATOM 617 C C . GLY A 1 80 ? 3.015 0.415 21.581 1.00 79.44 80 GLY A C 1
ATOM 618 O O . GLY A 1 80 ? 2.664 -0.653 22.061 1.00 79.44 80 GLY A O 1
ATOM 619 N N . ASP A 1 81 ? 3.639 0.486 20.400 1.00 81.00 81 ASP A N 1
ATOM 620 C CA . ASP A 1 81 ? 3.834 -0.681 19.522 1.00 81.00 81 ASP A CA 1
ATOM 621 C C . ASP A 1 81 ? 5.186 -1.401 19.736 1.00 81.00 81 ASP A C 1
ATOM 623 O O . ASP A 1 81 ? 5.430 -2.492 19.220 1.00 81.00 81 ASP A O 1
ATOM 627 N N . GLY A 1 82 ? 6.093 -0.795 20.513 1.00 69.62 82 GLY A N 1
ATOM 628 C CA . GLY A 1 82 ? 7.295 -1.456 21.040 1.00 69.62 82 GLY A CA 1
ATOM 629 C C . GLY A 1 82 ? 8.355 -1.865 20.010 1.00 69.62 82 GLY A C 1
ATOM 630 O O . GLY A 1 82 ? 9.252 -2.638 20.339 1.00 69.62 82 GLY A O 1
ATOM 631 N N . GLY A 1 83 ? 8.293 -1.379 18.769 1.00 76.38 83 GLY A N 1
ATOM 632 C CA . GLY A 1 83 ? 9.335 -1.673 17.789 1.00 76.38 83 GLY A CA 1
ATOM 633 C C . GLY A 1 83 ? 9.378 -0.725 16.613 1.00 76.38 83 GLY A C 1
ATOM 634 O O . GLY A 1 83 ? 8.697 0.301 16.583 1.00 76.38 83 GLY A O 1
ATOM 635 N N . ALA A 1 84 ? 10.281 -1.047 15.697 1.00 82.56 84 ALA A N 1
ATOM 636 C CA . ALA A 1 84 ? 10.750 -0.115 14.698 1.00 82.56 84 ALA A CA 1
ATOM 637 C C . ALA A 1 84 ? 9.943 -0.203 13.397 1.00 82.56 84 ALA A C 1
ATOM 639 O O . ALA A 1 84 ? 9.539 -1.279 12.950 1.00 82.56 84 ALA A O 1
ATOM 640 N N . TRP A 1 85 ? 9.715 0.965 12.810 1.00 89.06 85 TRP A N 1
ATOM 641 C CA . TRP A 1 85 ? 8.892 1.195 11.631 1.00 89.06 85 TRP A CA 1
ATOM 642 C C . TRP A 1 85 ? 9.716 1.864 10.538 1.00 89.06 85 TRP A C 1
ATOM 644 O O . TRP A 1 85 ? 10.608 2.669 10.821 1.00 89.06 85 TRP A O 1
ATOM 654 N N . ILE A 1 86 ? 9.369 1.572 9.286 1.00 89.06 86 ILE A N 1
ATOM 655 C CA . ILE A 1 86 ? 9.885 2.281 8.118 1.00 89.06 86 ILE A CA 1
ATOM 656 C C . ILE A 1 86 ? 8.944 3.454 7.853 1.00 89.06 86 ILE A C 1
ATOM 658 O O . ILE A 1 86 ? 7.870 3.271 7.283 1.00 89.06 86 ILE A O 1
ATOM 662 N N . PHE A 1 87 ? 9.329 4.655 8.273 1.00 90.75 87 PHE A N 1
ATOM 663 C CA . PHE A 1 87 ? 8.593 5.870 7.951 1.00 90.75 87 PHE A CA 1
ATOM 664 C C . PHE A 1 87 ? 9.020 6.411 6.590 1.00 90.75 87 PHE A C 1
ATOM 666 O O . PHE A 1 87 ? 10.203 6.647 6.353 1.00 90.75 87 PHE A O 1
ATOM 673 N N . LEU A 1 88 ? 8.046 6.619 5.709 1.00 88.44 88 LEU A N 1
ATOM 674 C CA . LEU A 1 88 ? 8.199 7.394 4.488 1.00 88.44 88 LEU A CA 1
ATOM 675 C C . LEU A 1 88 ? 7.649 8.794 4.738 1.00 88.44 88 LEU A C 1
ATOM 677 O O . LEU A 1 88 ? 6.452 8.978 4.978 1.00 88.44 88 LEU A O 1
ATOM 681 N N . GLU A 1 89 ? 8.539 9.774 4.680 1.00 88.50 89 GLU A N 1
ATOM 682 C CA . GLU A 1 89 ? 8.217 11.193 4.677 1.00 88.50 89 GLU A CA 1
ATOM 683 C C . GLU A 1 89 ? 8.324 11.752 3.267 1.00 88.50 89 GLU A C 1
ATOM 685 O O . GLU A 1 89 ? 9.137 11.298 2.459 1.00 88.50 89 GLU A O 1
ATOM 690 N N . GLN A 1 90 ? 7.552 12.805 3.020 1.00 83.12 90 GLN A N 1
ATOM 691 C CA . GLN A 1 90 ? 7.474 13.474 1.733 1.00 83.12 90 GLN A CA 1
ATOM 692 C C . GLN A 1 90 ? 6.983 12.513 0.650 1.00 83.12 90 GLN A C 1
ATOM 694 O O . GLN A 1 90 ? 6.582 11.392 0.938 1.00 83.12 90 GLN A O 1
ATOM 699 N N . GLY A 1 91 ? 6.933 12.967 -0.591 1.00 72.50 91 GLY A N 1
ATOM 700 C CA . GLY A 1 91 ? 6.366 12.228 -1.704 1.00 72.50 91 GLY A CA 1
ATOM 701 C C . GLY A 1 91 ? 6.735 12.916 -2.996 1.00 72.50 91 GLY A C 1
ATOM 702 O O . GLY A 1 91 ? 7.233 14.041 -2.983 1.00 72.50 91 GLY A O 1
ATOM 703 N N . THR A 1 92 ? 6.536 12.215 -4.102 1.00 60.03 92 THR A N 1
ATOM 704 C CA . THR A 1 92 ? 7.119 12.636 -5.369 1.00 60.03 92 THR A CA 1
ATOM 705 C C . THR A 1 92 ? 6.418 13.875 -5.933 1.00 60.03 92 THR A C 1
ATOM 707 O O . THR A 1 92 ? 7.072 14.743 -6.488 1.00 60.03 92 THR A O 1
ATOM 710 N N . ASP A 1 93 ? 5.098 14.006 -5.813 1.00 59.34 93 ASP A N 1
ATOM 711 C CA . ASP A 1 93 ? 4.280 14.940 -6.607 1.00 59.34 93 ASP A CA 1
ATOM 712 C C . ASP A 1 93 ? 4.614 14.881 -8.124 1.00 59.34 93 ASP A C 1
ATOM 714 O O . ASP A 1 93 ? 4.255 15.770 -8.898 1.00 59.34 93 ASP A O 1
ATOM 718 N N . TRP A 1 94 ? 5.289 13.807 -8.556 1.00 56.75 94 TRP A N 1
ATOM 719 C CA . TRP A 1 94 ? 5.741 13.518 -9.914 1.00 56.75 94 TRP A CA 1
ATOM 720 C C . TRP A 1 94 ? 4.883 12.401 -10.484 1.00 56.75 94 TRP A C 1
ATOM 722 O O . TRP A 1 94 ? 4.461 11.528 -9.747 1.00 56.75 94 TRP A O 1
ATOM 732 N N . LEU A 1 95 ? 4.775 12.319 -11.808 1.00 48.41 95 LEU A N 1
ATOM 733 C CA . LEU A 1 95 ? 4.172 11.185 -12.522 1.00 48.41 95 LEU A CA 1
ATOM 734 C C . LEU A 1 95 ? 5.009 9.879 -12.484 1.00 48.41 95 LEU A C 1
ATOM 736 O O . LEU A 1 95 ? 4.745 8.953 -13.245 1.00 48.41 95 LEU A O 1
ATOM 740 N N . GLY A 1 96 ? 6.032 9.799 -11.630 1.00 50.94 96 GLY A N 1
ATOM 741 C CA . GLY A 1 96 ? 6.946 8.660 -11.535 1.00 50.94 96 GLY A CA 1
ATOM 742 C C . GLY A 1 96 ? 7.093 8.156 -10.103 1.00 50.94 96 GLY A C 1
ATOM 743 O O . GLY A 1 96 ? 7.112 8.943 -9.153 1.00 50.94 96 GLY A O 1
ATOM 744 N N . PHE A 1 97 ? 7.225 6.838 -9.960 1.00 58.50 97 PHE A N 1
ATOM 745 C CA . PHE A 1 97 ? 7.516 6.185 -8.686 1.00 58.50 97 PHE A CA 1
ATOM 746 C C . PHE A 1 97 ? 8.902 6.580 -8.174 1.00 58.50 97 PHE A C 1
ATOM 748 O O . PHE A 1 97 ? 9.893 6.514 -8.903 1.00 58.50 97 PHE A O 1
ATOM 755 N N . GLN A 1 98 ? 8.978 6.951 -6.900 1.00 66.31 98 GLN A N 1
ATOM 756 C CA . GLN A 1 98 ? 10.228 7.070 -6.153 1.00 66.31 98 GLN A CA 1
ATOM 757 C C . GLN A 1 98 ? 9.908 6.622 -4.736 1.00 66.31 98 GLN A C 1
ATOM 759 O O . GLN A 1 98 ? 8.961 7.128 -4.139 1.00 66.31 98 GLN A O 1
ATOM 764 N N . GLY A 1 99 ? 10.653 5.665 -4.209 1.00 75.31 99 GLY A N 1
ATOM 765 C CA . GLY A 1 99 ? 10.264 4.979 -2.987 1.00 75.31 99 GLY A CA 1
ATOM 766 C C . GLY A 1 99 ? 11.142 3.769 -2.720 1.00 75.31 99 GLY A C 1
ATOM 767 O O . GLY A 1 99 ? 12.198 3.591 -3.338 1.00 75.31 99 GLY A O 1
ATOM 768 N N . LEU A 1 100 ? 10.720 2.947 -1.771 1.00 77.81 100 LEU A N 1
ATOM 769 C CA . LEU A 1 100 ? 11.379 1.681 -1.483 1.00 77.81 100 LEU A CA 1
ATOM 770 C C . LEU A 1 100 ? 10.734 0.596 -2.331 1.00 77.81 100 LEU A C 1
ATOM 772 O O . LEU A 1 100 ? 9.519 0.562 -2.463 1.00 77.81 100 LEU A O 1
ATOM 776 N N . TYR A 1 101 ? 11.519 -0.310 -2.888 1.00 79.44 101 TYR A N 1
ATOM 777 C CA . TYR A 1 101 ? 10.999 -1.465 -3.602 1.00 79.44 101 TYR A CA 1
ATOM 778 C C . TYR A 1 101 ? 11.773 -2.714 -3.214 1.00 79.44 101 TYR A C 1
ATOM 780 O O . TYR A 1 101 ? 12.961 -2.641 -2.948 1.00 79.44 101 TYR A O 1
ATOM 788 N N . CYS A 1 102 ? 11.142 -3.876 -3.176 1.00 76.31 102 CYS A N 1
ATOM 789 C CA . CYS A 1 102 ? 11.836 -5.140 -2.956 1.00 76.31 102 CYS A CA 1
ATOM 790 C C . CYS A 1 102 ? 11.562 -6.033 -4.147 1.00 76.31 102 CYS A C 1
ATOM 792 O O . CYS A 1 102 ? 10.401 -6.240 -4.491 1.00 76.31 102 CYS A O 1
ATOM 794 N N . ASN A 1 103 ? 12.619 -6.578 -4.744 1.00 77.75 103 ASN A N 1
ATOM 795 C CA . ASN A 1 103 ? 12.471 -7.791 -5.524 1.00 77.75 103 ASN A CA 1
ATOM 796 C C . ASN A 1 103 ? 12.457 -8.962 -4.544 1.00 77.75 103 ASN A C 1
ATOM 798 O O . ASN A 1 103 ? 13.481 -9.263 -3.931 1.00 77.75 103 ASN A O 1
ATOM 802 N N . PHE A 1 104 ? 11.305 -9.598 -4.383 1.00 73.19 104 PHE A N 1
ATOM 803 C CA . PHE A 1 104 ? 11.197 -10.799 -3.562 1.00 73.19 104 PHE A CA 1
ATOM 804 C C . PHE A 1 104 ? 11.218 -12.071 -4.411 1.00 73.19 104 PHE A C 1
ATOM 806 O O . PHE A 1 104 ? 10.912 -13.124 -3.850 1.00 73.19 104 PHE A O 1
ATOM 813 N N . ALA A 1 105 ? 11.558 -11.940 -5.715 1.00 62.44 105 ALA A N 1
ATOM 814 C CA . ALA A 1 105 ? 11.682 -12.974 -6.747 1.00 62.44 105 ALA A CA 1
ATOM 815 C C . ALA A 1 105 ? 11.590 -14.361 -6.133 1.00 62.44 105 ALA A C 1
ATOM 817 O O . ALA A 1 105 ? 12.559 -14.886 -5.583 1.00 62.44 105 ALA A O 1
ATOM 818 N N . SER A 1 106 ? 10.375 -14.899 -6.145 1.00 52.81 106 SER A N 1
ATOM 819 C CA . SER A 1 106 ? 10.083 -16.150 -5.478 1.00 52.81 106 SER A CA 1
ATOM 820 C C . SER A 1 106 ? 10.582 -17.293 -6.360 1.00 52.81 106 SER A C 1
ATOM 822 O O . SER A 1 106 ? 10.034 -17.493 -7.439 1.00 52.81 106 SER A O 1
ATOM 824 N N . PRO A 1 107 ? 11.539 -18.132 -5.922 1.00 49.56 107 PRO A N 1
ATOM 825 C CA . PRO A 1 107 ? 11.786 -19.421 -6.568 1.00 49.56 107 PRO A CA 1
ATOM 826 C C . PRO A 1 107 ? 10.667 -20.450 -6.270 1.00 49.56 107 PRO A C 1
ATOM 828 O O . PRO A 1 107 ? 10.874 -21.652 -6.416 1.00 49.56 107 PRO A O 1
ATOM 831 N N . ARG A 1 108 ? 9.497 -20.019 -5.766 1.00 60.16 108 ARG A N 1
ATOM 832 C CA . ARG A 1 108 ? 8.401 -20.850 -5.232 1.00 60.16 108 ARG A CA 1
ATOM 833 C C . ARG A 1 108 ? 7.040 -20.422 -5.794 1.00 60.16 108 ARG A C 1
ATOM 835 O O . ARG A 1 108 ? 6.917 -19.335 -6.340 1.00 60.16 108 ARG A O 1
ATOM 842 N N . ARG A 1 109 ? 6.017 -21.255 -5.545 1.00 77.75 109 ARG A N 1
ATOM 843 C CA . ARG A 1 109 ? 4.582 -21.003 -5.804 1.00 77.75 109 ARG A CA 1
ATOM 844 C C . ARG A 1 109 ? 4.159 -19.560 -5.478 1.00 77.75 109 ARG A C 1
ATOM 846 O O . ARG A 1 109 ? 4.599 -19.017 -4.461 1.00 77.75 109 ARG A O 1
ATOM 853 N N . LYS A 1 110 ? 3.253 -19.006 -6.295 1.00 89.38 110 LYS A N 1
ATOM 854 C CA . LYS A 1 110 ? 2.682 -17.662 -6.122 1.00 89.38 110 LYS A CA 1
ATOM 855 C C . LYS A 1 110 ? 2.135 -17.463 -4.689 1.00 89.38 110 LYS A C 1
ATOM 857 O O . LYS A 1 110 ? 1.517 -18.382 -4.139 1.00 89.38 110 LYS A O 1
ATOM 862 N N . PRO A 1 111 ? 2.382 -16.306 -4.046 1.00 90.31 111 PRO A N 1
ATOM 863 C CA . PRO A 1 111 ? 1.961 -16.039 -2.676 1.00 90.31 111 PRO A CA 1
ATOM 864 C C . PRO A 1 111 ? 0.443 -15.909 -2.588 1.00 90.31 111 PRO A C 1
ATOM 866 O O . PRO A 1 111 ? -0.153 -15.145 -3.333 1.00 90.31 111 PRO A O 1
ATOM 869 N N . ARG A 1 112 ? -0.186 -16.599 -1.638 1.00 92.88 112 ARG A N 1
ATOM 870 C CA . ARG A 1 112 ? -1.628 -16.458 -1.380 1.00 92.88 112 ARG A CA 1
ATOM 871 C C . ARG A 1 112 ? -1.955 -15.230 -0.537 1.00 92.88 112 ARG A C 1
ATOM 873 O O . ARG A 1 112 ? -3.086 -14.777 -0.554 1.00 92.88 112 ARG A O 1
ATOM 880 N N . TRP A 1 113 ? -0.984 -14.714 0.210 1.00 92.38 113 TRP A N 1
ATOM 881 C CA . TRP A 1 113 ? -1.178 -13.619 1.150 1.00 92.38 113 TRP A CA 1
ATOM 882 C C . TRP A 1 113 ? -0.074 -12.579 1.024 1.00 92.38 113 TRP A C 1
ATOM 884 O O . TRP A 1 113 ? 1.116 -12.918 0.986 1.00 92.38 113 TRP A O 1
ATOM 894 N N . VAL A 1 114 ? -0.495 -11.317 1.013 1.00 92.38 114 VAL A N 1
ATOM 895 C CA . VAL A 1 114 ? 0.358 -10.145 1.208 1.00 92.38 114 VAL A CA 1
ATOM 896 C C . VAL A 1 114 ? -0.217 -9.321 2.344 1.00 92.38 114 VAL A C 1
ATOM 898 O O . VAL A 1 114 ? -1.365 -8.897 2.274 1.00 92.38 114 VAL A O 1
ATOM 901 N N . SER A 1 115 ? 0.578 -9.079 3.376 1.00 92.56 115 SER A N 1
ATOM 902 C CA . SER A 1 115 ? 0.145 -8.334 4.551 1.00 92.56 115 SER A CA 1
ATOM 903 C C . SER A 1 115 ? 1.198 -7.332 4.989 1.00 92.56 115 SER A C 1
ATOM 905 O O . SER A 1 115 ? 2.389 -7.525 4.748 1.00 92.56 115 SER A O 1
ATOM 907 N N . PHE A 1 116 ? 0.746 -6.248 5.602 1.00 92.81 116 PHE A N 1
ATOM 908 C CA . PHE A 1 116 ? 1.594 -5.200 6.152 1.00 92.81 116 PHE A CA 1
ATOM 909 C C . PHE A 1 116 ? 0.810 -4.385 7.174 1.00 92.81 116 PHE A C 1
ATOM 911 O O . PHE A 1 116 ? -0.415 -4.285 7.104 1.00 92.81 116 PHE A O 1
ATOM 918 N N . ARG A 1 117 ? 1.526 -3.744 8.095 1.00 93.06 117 ARG A N 1
ATOM 919 C CA . ARG A 1 117 ? 0.957 -2.732 8.982 1.00 93.06 117 ARG A CA 1
ATOM 920 C C . ARG A 1 117 ? 1.239 -1.344 8.441 1.00 93.06 117 ARG A C 1
ATOM 922 O O . ARG A 1 117 ? 2.354 -1.058 8.001 1.00 93.06 117 ARG A O 1
ATOM 929 N N . LEU A 1 118 ? 0.231 -0.484 8.498 1.00 94.94 118 LEU A N 1
ATOM 930 C CA . LEU A 1 118 ? 0.268 0.887 8.007 1.00 94.94 118 LEU A CA 1
ATOM 931 C C . LEU A 1 118 ? -0.058 1.857 9.143 1.00 94.94 118 LEU A C 1
ATOM 933 O O . LEU A 1 118 ? -1.055 1.699 9.831 1.00 94.94 118 LEU A O 1
ATOM 937 N N . CYS A 1 119 ? 0.751 2.896 9.319 1.00 95.19 119 CYS A N 1
ATOM 938 C CA . CYS A 1 119 ? 0.488 3.984 10.258 1.00 95.19 119 CYS A CA 1
ATOM 939 C C . CYS A 1 119 ? 0.457 5.307 9.488 1.00 95.19 119 CYS A C 1
ATOM 941 O O . CYS A 1 119 ? 1.432 5.673 8.834 1.00 95.19 119 CYS A O 1
ATOM 943 N N . LEU A 1 120 ? -0.648 6.044 9.558 1.00 94.31 120 LEU A N 1
ATOM 944 C CA . LEU A 1 120 ? -0.800 7.328 8.869 1.00 94.31 120 LEU A CA 1
ATOM 945 C C . LEU A 1 120 ? -0.491 8.473 9.836 1.00 94.31 120 LEU A C 1
ATOM 947 O O . LEU A 1 120 ? -1.027 8.490 10.939 1.00 94.31 120 LEU A O 1
ATOM 951 N N . ARG A 1 121 ? 0.346 9.447 9.462 1.00 94.12 121 ARG A N 1
ATOM 952 C CA . ARG A 1 121 ? 0.633 10.623 10.316 1.00 94.12 121 ARG A CA 1
ATOM 953 C C . ARG A 1 121 ? -0.024 11.904 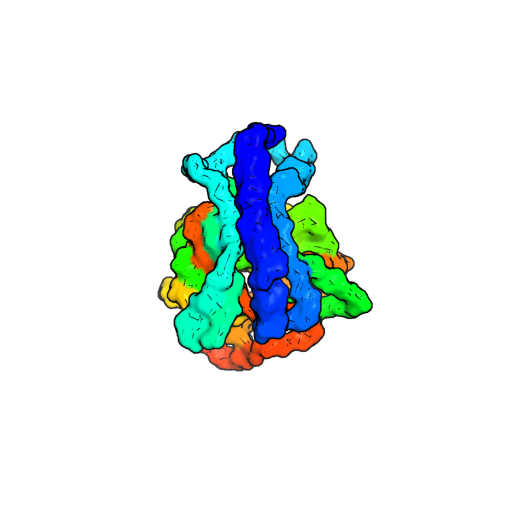9.811 1.00 94.12 121 ARG A C 1
ATOM 955 O O . ARG A 1 121 ? -0.393 12.739 10.627 1.00 94.12 121 ARG A O 1
ATOM 962 N N . THR A 1 122 ? -0.202 12.033 8.500 1.00 90.94 122 THR A N 1
ATOM 963 C CA . THR A 1 122 ? -0.787 13.215 7.848 1.00 90.94 122 THR A CA 1
ATOM 964 C C . THR A 1 122 ? -2.043 12.818 7.079 1.00 90.94 122 THR A C 1
ATOM 966 O O . THR A 1 122 ? -1.967 12.358 5.940 1.00 90.94 122 THR A O 1
ATOM 969 N N . LEU A 1 123 ? -3.209 12.941 7.711 1.00 90.12 123 LEU A N 1
ATOM 970 C CA . LEU A 1 123 ? -4.483 12.516 7.118 1.00 90.12 123 LEU A CA 1
ATOM 971 C C . LEU A 1 123 ? -4.993 13.473 6.037 1.00 90.12 123 LEU A C 1
ATOM 973 O O . LEU A 1 123 ? -5.798 13.091 5.189 1.00 90.12 123 LEU A O 1
ATOM 977 N N . GLU A 1 124 ? -4.510 14.703 6.046 1.00 85.00 124 GLU A N 1
ATOM 978 C CA . GLU A 1 124 ? -4.817 15.722 5.057 1.00 85.00 124 GLU A CA 1
ATOM 979 C C . GLU A 1 124 ? -4.213 15.408 3.672 1.00 85.00 124 GLU A C 1
ATOM 981 O O . GLU A 1 124 ? -4.679 15.945 2.672 1.00 85.00 124 GLU A O 1
ATOM 986 N N . PHE A 1 125 ? -3.227 14.499 3.593 1.00 84.81 125 PHE A N 1
ATOM 987 C CA . PHE A 1 125 ? -2.538 14.133 2.352 1.00 84.81 125 PHE A CA 1
ATOM 988 C C . PHE A 1 125 ? -2.645 12.637 2.033 1.00 84.81 125 PHE A C 1
ATOM 990 O O . PHE A 1 125 ? -2.371 11.775 2.868 1.00 84.81 125 PHE A O 1
ATOM 997 N N . SER A 1 126 ? -2.959 12.327 0.776 1.00 84.25 126 SER A N 1
ATOM 998 C CA . SER A 1 126 ? -2.915 10.969 0.226 1.00 84.25 126 SER A CA 1
ATOM 999 C C . SER A 1 126 ? -1.502 10.377 0.308 1.00 84.25 126 SER A C 1
ATOM 1001 O O . SER A 1 126 ? -0.522 10.995 -0.124 1.00 84.25 126 SER A O 1
ATOM 1003 N N . CYS A 1 127 ? -1.386 9.173 0.871 1.00 88.50 127 CYS A N 1
ATOM 1004 C CA . CYS A 1 127 ? -0.104 8.558 1.223 1.00 88.50 127 CYS A CA 1
ATOM 1005 C C . CYS A 1 127 ? -0.218 7.040 1.434 1.00 88.50 127 CYS A C 1
ATOM 1007 O O . CYS A 1 127 ? -1.276 6.454 1.197 1.00 88.50 127 CYS A O 1
ATOM 1009 N N . GLY A 1 128 ? 0.877 6.397 1.856 1.00 89.38 128 GLY A N 1
ATOM 1010 C CA . GLY A 1 128 ? 0.853 4.987 2.251 1.00 89.38 128 GLY A CA 1
ATOM 1011 C C . GLY A 1 128 ? 0.599 4.034 1.089 1.00 89.38 128 GLY A C 1
ATOM 1012 O O . GLY A 1 128 ? -0.170 3.088 1.240 1.00 89.38 128 GLY A O 1
ATOM 1013 N N . PHE A 1 129 ? 1.210 4.289 -0.071 1.00 89.88 129 PHE A N 1
ATOM 1014 C CA . PHE A 1 129 ? 1.050 3.422 -1.231 1.00 89.88 129 PHE A CA 1
ATOM 1015 C C . PHE A 1 129 ? 1.885 2.156 -1.056 1.00 89.88 129 PHE A C 1
ATOM 1017 O O . PHE A 1 129 ? 3.101 2.230 -0.864 1.00 89.88 129 PHE A O 1
ATOM 1024 N N . PHE A 1 130 ? 1.218 1.012 -1.169 1.00 91.88 130 PHE A N 1
ATOM 1025 C CA . PHE A 1 130 ? 1.810 -0.314 -1.251 1.00 91.88 130 PHE A CA 1
ATOM 1026 C C . PHE A 1 130 ? 1.431 -0.927 -2.598 1.00 91.88 130 PHE A C 1
ATOM 1028 O O . PHE A 1 130 ? 0.247 -1.090 -2.887 1.00 91.88 130 PHE A O 1
ATOM 1035 N N . ALA A 1 131 ? 2.415 -1.292 -3.412 1.00 89.25 131 ALA A N 1
ATOM 1036 C CA . ALA A 1 131 ? 2.208 -1.893 -4.724 1.00 89.25 131 ALA A CA 1
ATOM 1037 C C . ALA A 1 131 ? 2.771 -3.315 -4.780 1.00 89.25 131 ALA A C 1
ATOM 1039 O O . ALA A 1 131 ? 3.882 -3.553 -4.309 1.00 89.25 131 ALA A O 1
ATOM 1040 N N . LEU A 1 132 ? 2.034 -4.230 -5.408 1.00 88.81 132 LEU A N 1
ATOM 1041 C CA . LEU A 1 132 ? 2.499 -5.552 -5.817 1.00 88.81 132 LEU A CA 1
ATOM 1042 C C . LEU A 1 132 ? 2.464 -5.642 -7.345 1.00 88.81 132 LEU A C 1
ATOM 1044 O O . LEU A 1 132 ? 1.437 -5.364 -7.967 1.00 88.81 132 LEU A O 1
ATOM 1048 N N . SER A 1 133 ? 3.571 -6.061 -7.956 1.00 86.75 133 SER A N 1
ATOM 1049 C CA . SER A 1 133 ? 3.697 -6.108 -9.417 1.00 86.75 133 SER A CA 1
ATOM 1050 C C . SER A 1 133 ? 4.561 -7.260 -9.912 1.00 86.75 133 SER A C 1
ATOM 1052 O O . SER A 1 133 ? 5.331 -7.862 -9.154 1.00 86.75 133 SER A O 1
ATOM 1054 N N . ALA A 1 134 ? 4.451 -7.521 -11.211 1.00 83.44 134 ALA A N 1
ATOM 1055 C CA . ALA A 1 134 ? 5.216 -8.552 -11.896 1.00 83.44 134 ALA A CA 1
ATOM 1056 C C . ALA A 1 134 ? 6.472 -8.047 -12.620 1.00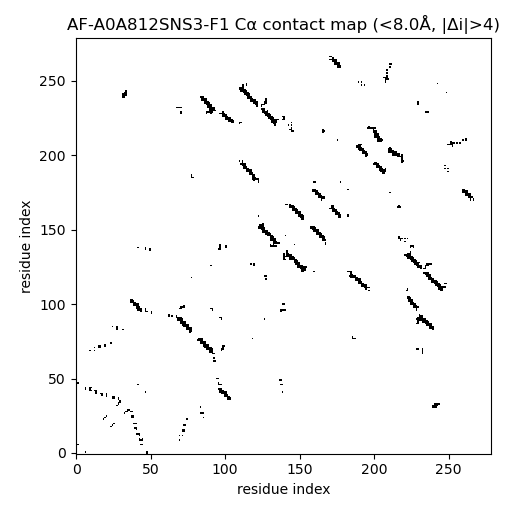 83.44 134 ALA A C 1
ATOM 1058 O O . ALA A 1 134 ? 7.331 -8.852 -12.964 1.00 83.44 134 ALA A O 1
ATOM 1059 N N . ASP A 1 135 ? 6.621 -6.736 -12.827 1.00 74.69 135 ASP A N 1
ATOM 1060 C CA . ASP A 1 135 ? 7.792 -6.162 -13.499 1.00 74.69 135 ASP A CA 1
ATOM 1061 C C . ASP A 1 135 ? 8.283 -4.904 -12.776 1.00 74.69 135 ASP A C 1
ATOM 1063 O O . ASP A 1 135 ? 7.526 -4.099 -12.227 1.00 74.69 135 ASP A O 1
ATOM 1067 N N . ARG A 1 136 ? 9.597 -4.710 -12.846 1.00 66.12 136 ARG A N 1
ATOM 1068 C CA . ARG A 1 136 ? 10.297 -3.503 -12.427 1.00 66.12 136 ARG A CA 1
ATOM 1069 C C . ARG A 1 136 ? 10.115 -2.347 -13.411 1.00 66.12 136 ARG A C 1
ATOM 1071 O O . ARG A 1 136 ? 10.421 -1.220 -13.034 1.00 66.12 136 ARG A O 1
ATOM 1078 N N . ARG A 1 137 ? 9.653 -2.573 -14.652 1.00 56.78 137 ARG A N 1
ATOM 1079 C CA . ARG A 1 137 ? 9.624 -1.559 -15.735 1.00 56.78 137 ARG A CA 1
ATOM 1080 C C . ARG A 1 137 ? 8.834 -0.278 -15.455 1.00 56.78 137 ARG A C 1
ATOM 1082 O O . ARG A 1 137 ? 8.959 0.678 -16.206 1.00 56.78 137 ARG A O 1
ATOM 1089 N N . THR A 1 138 ? 8.115 -0.196 -14.347 1.00 57.84 138 THR A N 1
ATOM 1090 C CA . THR A 1 138 ? 7.542 1.056 -13.824 1.00 57.84 138 THR A CA 1
ATOM 1091 C C . THR A 1 138 ? 7.564 1.085 -12.291 1.00 57.84 138 THR A C 1
ATOM 1093 O O . THR A 1 138 ? 6.735 1.727 -11.654 1.00 57.84 138 THR A O 1
ATOM 1096 N N . TRP A 1 139 ? 8.518 0.364 -11.694 1.00 57.19 139 TRP A N 1
ATOM 1097 C CA . TRP A 1 139 ? 8.758 0.290 -10.252 1.00 57.19 139 TRP A CA 1
ATOM 1098 C C . TRP A 1 139 ? 7.543 -0.125 -9.416 1.00 57.19 139 TRP A C 1
ATOM 1100 O O . TRP A 1 139 ? 7.280 0.455 -8.367 1.00 57.19 139 TRP A O 1
ATOM 1110 N N . GLY A 1 140 ? 6.783 -1.122 -9.867 1.00 53.28 140 GLY A N 1
ATOM 1111 C CA . GLY A 1 140 ? 5.583 -1.538 -9.143 1.00 53.28 140 GLY A CA 1
ATOM 1112 C C . GLY A 1 140 ? 4.267 -1.119 -9.778 1.00 53.28 140 GLY A C 1
ATOM 1113 O O . GLY A 1 140 ? 3.224 -1.571 -9.322 1.00 53.28 140 GLY A O 1
ATOM 1114 N N . LEU A 1 141 ? 4.287 -0.263 -10.804 1.00 59.72 141 LEU A N 1
ATOM 1115 C CA . LEU A 1 141 ? 3.059 0.320 -11.347 1.00 59.72 141 LEU A CA 1
ATOM 1116 C C . LEU A 1 141 ? 2.438 -0.505 -12.486 1.00 59.72 141 LEU A C 1
ATOM 1118 O O . LEU A 1 141 ? 1.231 -0.414 -12.687 1.00 59.72 141 LEU A O 1
ATOM 1122 N N . GLN A 1 142 ? 3.233 -1.286 -13.228 1.00 65.50 142 GLN A N 1
ATOM 1123 C CA . GLN A 1 142 ? 2.850 -2.089 -14.399 1.00 65.50 142 GLN A CA 1
ATOM 1124 C C . GLN A 1 142 ? 3.902 -3.175 -14.726 1.00 65.50 142 GLN A C 1
ATOM 1126 O O . GLN A 1 142 ? 5.096 -2.854 -14.728 1.00 65.50 142 GLN A O 1
ATOM 1131 N N . PRO A 1 143 ? 3.482 -4.408 -15.084 1.00 75.19 143 PRO A N 1
ATOM 1132 C CA . PRO A 1 143 ? 2.126 -4.932 -14.985 1.00 75.19 143 PRO A CA 1
ATOM 1133 C C . PRO A 1 143 ? 1.753 -5.157 -13.512 1.00 75.19 143 PRO A C 1
ATOM 1135 O O . PRO A 1 143 ? 2.519 -5.722 -12.724 1.00 75.19 143 PRO A O 1
ATOM 1138 N N . LEU A 1 144 ? 0.596 -4.605 -13.141 1.00 82.00 144 LEU A N 1
ATOM 1139 C CA . LEU A 1 144 ? 0.158 -4.447 -11.761 1.00 82.00 144 LEU A CA 1
ATOM 1140 C C . LEU A 1 144 ? -0.673 -5.642 -11.311 1.00 82.00 144 LEU A C 1
ATOM 1142 O O . LEU A 1 144 ? -1.563 -6.073 -12.036 1.00 82.00 144 LEU A O 1
ATOM 1146 N N . ILE A 1 145 ? -0.430 -6.103 -10.085 1.00 89.25 145 ILE A N 1
ATOM 1147 C CA . ILE A 1 145 ? -1.338 -7.029 -9.406 1.00 89.25 145 ILE A CA 1
ATOM 1148 C C . ILE A 1 145 ? -2.315 -6.220 -8.551 1.00 89.25 145 ILE A C 1
ATOM 1150 O O . ILE A 1 145 ? -3.520 -6.283 -8.780 1.00 89.25 145 ILE A O 1
ATOM 1154 N N . PHE A 1 146 ? -1.805 -5.397 -7.624 1.00 90.81 146 PHE A N 1
ATOM 1155 C CA . PHE A 1 146 ? -2.617 -4.388 -6.940 1.00 90.81 146 PHE A CA 1
ATOM 1156 C C . PHE A 1 146 ? -1.791 -3.224 -6.373 1.00 90.81 146 PHE A C 1
ATOM 1158 O O . PHE A 1 146 ? -0.614 -3.383 -6.045 1.00 90.81 146 PHE A O 1
ATOM 1165 N N . ILE A 1 147 ? -2.434 -2.068 -6.192 1.00 89.56 147 ILE A N 1
ATOM 1166 C CA . ILE A 1 147 ? -1.979 -0.946 -5.363 1.00 89.56 147 ILE A CA 1
ATOM 1167 C C . ILE A 1 147 ? -3.003 -0.741 -4.256 1.00 89.56 147 ILE A C 1
ATOM 1169 O O . ILE A 1 147 ? -4.184 -0.562 -4.537 1.00 89.56 147 ILE A O 1
ATOM 1173 N N . PHE A 1 148 ? -2.546 -0.730 -3.011 1.00 92.69 148 PHE A N 1
ATOM 1174 C CA . PHE A 1 148 ? -3.300 -0.238 -1.868 1.00 92.69 148 PHE A CA 1
ATOM 1175 C C . PHE A 1 148 ? -2.788 1.150 -1.490 1.00 92.69 148 PHE A C 1
ATOM 1177 O O . PHE A 1 148 ? -1.577 1.373 -1.491 1.00 92.69 148 PHE A O 1
ATOM 1184 N N . ASN A 1 149 ? -3.674 2.078 -1.136 1.00 91.38 149 ASN A N 1
ATOM 1185 C CA . ASN A 1 149 ? -3.265 3.385 -0.634 1.00 91.38 149 ASN A CA 1
ATOM 1186 C C . ASN A 1 149 ? -4.314 4.047 0.265 1.00 91.38 149 ASN A C 1
ATOM 1188 O O . ASN A 1 149 ? -5.494 3.697 0.256 1.00 91.38 149 ASN A O 1
ATOM 1192 N N . TYR A 1 150 ? -3.880 5.074 0.993 1.00 90.50 150 TYR A N 1
ATOM 1193 C CA . TYR A 1 150 ? -4.760 6.018 1.670 1.00 90.50 150 TYR A CA 1
ATOM 1194 C C . TYR A 1 150 ? -5.001 7.255 0.790 1.00 90.50 150 TYR A C 1
ATOM 1196 O O . TYR A 1 150 ? -4.067 7.819 0.208 1.00 90.50 150 TYR A O 1
ATOM 1204 N N . ARG A 1 151 ? -6.261 7.688 0.697 1.00 86.88 151 ARG A N 1
ATOM 1205 C CA . ARG A 1 151 ? -6.690 8.940 0.059 1.00 86.88 151 ARG A CA 1
ATOM 1206 C C . ARG A 1 151 ? -7.064 9.945 1.147 1.00 86.88 151 ARG A C 1
ATOM 1208 O O . ARG A 1 151 ? -7.983 9.690 1.924 1.00 86.88 151 ARG A O 1
ATOM 1215 N N . GLY A 1 152 ? -6.342 11.061 1.186 1.00 83.75 152 GLY A N 1
ATOM 1216 C CA . GLY A 1 152 ? -6.523 12.140 2.155 1.00 83.75 152 GLY A CA 1
ATOM 1217 C C . GLY A 1 152 ? -7.512 13.215 1.708 1.00 83.75 152 GLY A C 1
ATOM 1218 O O . GLY A 1 152 ? -8.200 13.082 0.693 1.00 83.75 152 GLY A O 1
ATOM 1219 N N . ASP A 1 153 ? -7.565 14.299 2.484 1.00 82.12 153 ASP A N 1
ATOM 1220 C CA . ASP A 1 153 ? -8.445 15.452 2.231 1.00 82.12 153 ASP A CA 1
ATOM 1221 C C . ASP A 1 153 ? -8.063 16.231 0.959 1.00 82.12 153 ASP A C 1
ATOM 1223 O O . ASP A 1 153 ? -8.871 16.983 0.420 1.00 82.12 153 ASP A O 1
ATOM 1227 N N . ASP A 1 154 ? -6.845 16.029 0.452 1.00 75.31 154 ASP A N 1
ATOM 1228 C CA . ASP A 1 154 ? -6.349 16.603 -0.800 1.00 75.31 154 ASP A CA 1
ATOM 1229 C C . ASP A 1 154 ? -7.092 16.106 -2.055 1.00 75.31 154 ASP A C 1
ATOM 1231 O O . ASP A 1 154 ? -6.921 16.660 -3.144 1.00 75.31 154 ASP A O 1
ATOM 1235 N N . MET A 1 155 ? -7.926 15.069 -1.926 1.00 71.50 155 MET A N 1
ATOM 1236 C CA . MET A 1 155 ? -8.768 14.578 -3.014 1.00 71.50 155 MET A CA 1
ATOM 1237 C C . MET A 1 155 ? -10.091 15.350 -3.089 1.00 71.50 155 MET A C 1
ATOM 1239 O O . MET A 1 155 ? -10.814 15.471 -2.105 1.00 71.50 155 MET A O 1
ATOM 1243 N N . GLN A 1 156 ? -10.479 15.763 -4.302 1.00 59.50 156 GLN A N 1
ATOM 1244 C CA . GLN A 1 156 ? -11.708 16.531 -4.584 1.00 59.50 156 GLN A CA 1
ATOM 1245 C C . GLN A 1 156 ? -13.005 15.884 -4.059 1.00 59.50 156 GLN A C 1
ATOM 1247 O O . GLN A 1 156 ? -14.014 16.557 -3.880 1.00 59.50 156 GLN A O 1
ATOM 1252 N N . THR A 1 157 ? -12.989 14.575 -3.801 1.00 61.75 157 THR A N 1
ATOM 1253 C CA . THR A 1 157 ? -14.119 13.806 -3.265 1.00 61.75 157 THR A CA 1
ATOM 1254 C C . THR A 1 157 ? -14.374 14.043 -1.771 1.00 61.75 157 THR A C 1
ATOM 1256 O O . THR A 1 157 ? -15.401 13.599 -1.263 1.00 61.75 157 THR A O 1
ATOM 1259 N N . GLY A 1 158 ? -13.451 14.698 -1.054 1.00 59.00 158 GLY A N 1
ATOM 1260 C CA . GLY A 1 158 ? -13.631 15.212 0.311 1.00 59.00 158 GLY A CA 1
ATOM 1261 C C . GLY A 1 158 ? -13.772 14.177 1.436 1.00 59.00 158 GLY A C 1
ATOM 1262 O O . GLY A 1 158 ? -13.928 14.560 2.593 1.00 59.00 158 GLY A O 1
ATOM 1263 N N . LYS A 1 159 ? -13.733 12.872 1.135 1.00 74.12 159 LYS A N 1
ATOM 1264 C CA . LYS A 1 159 ? -13.794 11.797 2.135 1.00 74.12 159 LYS A CA 1
ATOM 1265 C C . LYS A 1 159 ? -12.492 11.007 2.179 1.00 74.12 159 LYS A C 1
ATOM 1267 O O . LYS A 1 159 ? -12.099 10.402 1.179 1.00 74.12 159 LYS A O 1
ATOM 1272 N N . ARG A 1 160 ? -11.888 10.965 3.368 1.00 85.88 160 ARG A N 1
ATOM 1273 C CA . ARG A 1 160 ? -10.758 10.096 3.707 1.00 85.88 160 ARG A CA 1
ATOM 1274 C C . ARG A 1 160 ? -11.150 8.637 3.516 1.00 85.88 160 ARG A C 1
ATOM 1276 O O . ARG A 1 160 ? -12.215 8.225 3.978 1.00 85.88 160 ARG A O 1
ATOM 1283 N N . CYS A 1 161 ? -10.316 7.868 2.832 1.00 86.31 161 CYS A N 1
ATOM 1284 C CA . CYS A 1 161 ? -10.618 6.470 2.543 1.00 86.31 161 CYS A CA 1
ATOM 1285 C C . CYS A 1 161 ? -9.360 5.655 2.264 1.00 86.31 161 CYS A C 1
ATOM 1287 O O . CYS A 1 161 ? -8.333 6.189 1.845 1.00 86.31 161 CYS A O 1
ATOM 1289 N N . PHE A 1 162 ? -9.474 4.344 2.452 1.00 90.81 162 PHE A N 1
ATOM 1290 C CA . PHE A 1 162 ? -8.555 3.405 1.827 1.00 90.81 162 PHE A CA 1
ATOM 1291 C C . PHE A 1 162 ? -9.036 3.082 0.416 1.00 90.81 162 PHE A C 1
ATOM 1293 O O . PHE A 1 162 ? -10.233 3.116 0.116 1.00 90.81 162 PHE A O 1
ATOM 1300 N N . ALA A 1 163 ? -8.088 2.800 -0.461 1.00 89.25 163 ALA A N 1
ATOM 1301 C CA . ALA A 1 163 ? -8.342 2.504 -1.852 1.00 89.25 163 ALA A CA 1
ATOM 1302 C C . ALA A 1 163 ? -7.500 1.314 -2.298 1.00 89.25 163 ALA A C 1
ATOM 1304 O O . ALA A 1 163 ? -6.353 1.159 -1.876 1.00 89.25 163 ALA A O 1
ATOM 1305 N N . LEU A 1 164 ? -8.090 0.496 -3.165 1.00 89.44 164 LEU A N 1
ATOM 1306 C CA . LEU A 1 164 ? -7.421 -0.605 -3.835 1.00 89.44 164 LEU A CA 1
ATOM 1307 C C . LEU A 1 164 ? -7.613 -0.476 -5.346 1.00 89.44 164 LEU A C 1
ATOM 1309 O O . LEU A 1 164 ? -8.728 -0.263 -5.818 1.00 89.44 164 LEU A O 1
ATOM 1313 N N . GLN A 1 165 ? -6.531 -0.622 -6.098 1.00 87.38 165 GLN A N 1
ATOM 1314 C CA . GLN A 1 165 ? -6.525 -0.589 -7.554 1.00 87.38 165 GLN A CA 1
ATOM 1315 C C . GLN A 1 165 ? -5.878 -1.862 -8.088 1.00 87.38 165 GLN A C 1
ATOM 1317 O O . GLN A 1 165 ? -4.756 -2.172 -7.706 1.00 87.38 165 GLN A O 1
ATOM 1322 N N . THR A 1 166 ? -6.541 -2.566 -9.003 1.00 85.56 166 THR A N 1
ATOM 1323 C CA . THR A 1 166 ? -5.993 -3.779 -9.648 1.00 85.56 166 THR A CA 1
ATOM 1324 C C . THR A 1 166 ? -5.676 -3.583 -11.127 1.00 85.56 166 THR A C 1
ATOM 1326 O O . THR A 1 166 ? -4.991 -4.407 -11.725 1.00 85.56 166 THR A O 1
ATOM 1329 N N . GLN A 1 167 ? -6.130 -2.476 -11.733 1.00 72.50 167 GLN A N 1
ATOM 1330 C CA . GLN A 1 167 ? -5.893 -2.182 -13.146 1.00 72.50 167 GLN A CA 1
ATOM 1331 C C . GLN A 1 167 ? -5.455 -0.717 -13.354 1.00 72.50 167 GLN A C 1
ATOM 1333 O O . GLN A 1 167 ? -6.175 0.211 -12.970 1.00 72.50 167 GLN A O 1
ATOM 1338 N N . PRO A 1 168 ? -4.286 -0.472 -13.976 1.00 55.66 168 PRO A N 1
ATOM 1339 C CA . PRO A 1 168 ? -3.714 0.868 -14.099 1.00 55.66 168 PRO A CA 1
ATOM 1340 C C . PRO A 1 168 ? -4.367 1.739 -15.187 1.00 55.66 168 PRO A C 1
ATOM 1342 O O . PRO A 1 168 ? -4.265 2.957 -15.109 1.00 55.66 168 PRO A O 1
ATOM 1345 N N . VAL A 1 169 ? -5.040 1.145 -16.186 1.00 52.78 169 VAL A N 1
ATOM 1346 C CA . VAL A 1 169 ? -5.558 1.864 -17.378 1.00 52.78 169 VAL A CA 1
ATOM 1347 C C . VAL A 1 169 ? -7.092 1.907 -17.439 1.00 52.78 169 VAL A C 1
ATOM 1349 O O . VAL A 1 169 ? -7.667 2.877 -17.919 1.00 52.78 169 VAL A O 1
ATOM 1352 N N . THR A 1 170 ? -7.767 0.878 -16.936 1.00 51.66 170 THR A N 1
ATOM 1353 C CA . THR A 1 170 ? -9.230 0.679 -17.018 1.00 51.66 170 THR A CA 1
ATOM 1354 C C . THR A 1 170 ? -9.983 1.074 -15.746 1.00 51.66 170 THR A C 1
ATOM 1356 O O . THR A 1 170 ? -11.198 1.231 -15.792 1.00 51.66 170 THR A O 1
ATOM 1359 N N . GLY A 1 171 ? -9.281 1.352 -14.640 1.00 49.88 171 GLY A N 1
ATOM 1360 C CA . GLY A 1 171 ? -9.826 2.210 -13.589 1.00 49.88 171 GLY A CA 1
ATOM 1361 C C . GLY A 1 171 ? -10.779 1.561 -12.584 1.00 49.88 171 GLY A C 1
ATOM 1362 O O . GLY A 1 171 ? -11.600 2.281 -12.007 1.00 49.88 171 GLY A O 1
ATOM 1363 N N . ASP A 1 172 ? -10.636 0.261 -12.319 1.00 65.56 172 ASP A N 1
ATOM 1364 C CA . ASP A 1 172 ? -11.282 -0.389 -11.173 1.00 65.56 172 ASP A CA 1
ATOM 1365 C C . ASP A 1 172 ? -10.564 0.020 -9.880 1.00 65.56 172 ASP A C 1
ATOM 1367 O O . ASP A 1 172 ? -9.681 -0.651 -9.342 1.00 65.56 172 ASP A O 1
ATOM 1371 N N . LEU A 1 173 ? -10.903 1.231 -9.442 1.00 76.56 173 LEU A N 1
ATOM 1372 C CA . LEU A 1 173 ? -10.530 1.793 -8.157 1.00 76.56 173 LEU A CA 1
ATOM 1373 C C . LEU A 1 173 ? -11.651 1.493 -7.165 1.00 76.56 173 LEU A C 1
ATOM 1375 O O . LEU A 1 173 ? -12.732 2.086 -7.232 1.00 76.56 173 LEU A O 1
ATOM 1379 N N . HIS A 1 174 ? -11.373 0.596 -6.230 1.00 81.06 174 HIS A N 1
ATOM 1380 C CA . HIS A 1 174 ? -12.282 0.224 -5.157 1.00 81.06 174 HIS A CA 1
ATOM 1381 C C . HIS A 1 174 ? -12.019 1.129 -3.962 1.00 81.06 174 HIS A C 1
ATOM 1383 O O . HIS A 1 174 ? -10.950 1.076 -3.353 1.00 81.06 174 HIS A O 1
ATOM 1389 N N . VAL A 1 175 ? -12.982 1.997 -3.651 1.00 80.88 175 VAL A N 1
ATOM 1390 C CA . VAL A 1 175 ? -12.861 2.958 -2.554 1.00 80.88 175 VAL A CA 1
ATOM 1391 C C . VAL A 1 175 ? -13.663 2.469 -1.358 1.00 80.88 175 VAL A C 1
ATOM 1393 O O . VAL A 1 175 ? -14.876 2.271 -1.439 1.00 80.88 175 VAL A O 1
ATOM 1396 N N . LEU A 1 176 ? -12.975 2.335 -0.232 1.00 82.88 176 LEU A N 1
ATOM 1397 C CA . LEU A 1 176 ? -13.557 2.004 1.057 1.00 82.88 176 LEU A CA 1
ATOM 1398 C C . LEU A 1 176 ? -13.945 3.294 1.766 1.00 82.88 176 LEU A C 1
ATOM 1400 O O . LEU A 1 176 ? -13.109 3.956 2.386 1.00 82.88 176 LEU A O 1
ATOM 1404 N N . GLN A 1 177 ? -15.212 3.685 1.632 1.00 68.38 177 GLN A N 1
ATOM 1405 C CA . GLN A 1 177 ? -15.728 4.832 2.361 1.00 68.38 177 GLN A CA 1
ATOM 1406 C C . GLN A 1 177 ? -15.875 4.476 3.836 1.00 68.38 177 GLN A C 1
ATOM 1408 O O . GLN A 1 177 ? -16.527 3.500 4.209 1.00 68.38 177 GLN A O 1
ATOM 1413 N N . LEU A 1 178 ? -15.278 5.329 4.654 1.00 69.88 178 LEU A N 1
ATOM 1414 C CA . LEU A 1 178 ? -15.290 5.244 6.100 1.00 69.88 178 LEU A CA 1
ATOM 1415 C C . LEU A 1 178 ? -16.193 6.325 6.680 1.00 69.88 178 LEU A C 1
ATOM 1417 O O . LEU A 1 178 ? -16.353 7.411 6.108 1.00 69.88 178 LEU A O 1
ATOM 1421 N N . GLU A 1 179 ? -16.779 6.029 7.832 1.00 67.56 179 GLU A N 1
ATOM 1422 C CA . GLU A 1 179 ? -17.423 7.031 8.663 1.00 67.56 179 GLU A CA 1
ATOM 1423 C C . GLU A 1 179 ? -16.382 8.008 9.223 1.00 67.56 179 GLU A C 1
ATOM 1425 O O . GLU A 1 179 ? -15.194 7.706 9.398 1.00 67.56 179 GLU A O 1
ATOM 1430 N N . LYS A 1 180 ? -16.828 9.240 9.476 1.00 65.62 180 LYS A N 1
ATOM 1431 C CA . LYS A 1 180 ? -15.954 10.310 9.954 1.00 65.62 180 LYS A CA 1
ATOM 1432 C C . LYS A 1 180 ? -15.327 9.898 11.290 1.00 65.62 180 LYS A C 1
ATOM 1434 O O . LYS A 1 180 ? -16.042 9.645 12.249 1.00 65.62 180 LYS A O 1
ATOM 1439 N N . GLY A 1 181 ? -13.996 9.897 11.354 1.00 71.12 181 GLY A N 1
ATOM 1440 C CA . GLY A 1 181 ? -13.242 9.581 12.572 1.00 71.12 181 GLY A CA 1
ATOM 1441 C C . GLY A 1 181 ? -12.783 8.127 12.704 1.00 71.12 181 GLY A C 1
ATOM 1442 O O . GLY A 1 181 ? -12.109 7.821 13.677 1.00 71.12 181 GLY A O 1
ATOM 1443 N N . GLN A 1 182 ? -13.078 7.248 11.738 1.00 80.50 182 GL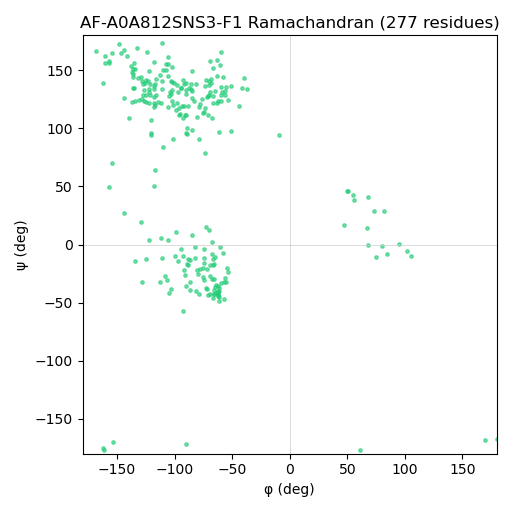N A N 1
ATOM 1444 C CA . GLN A 1 182 ? -12.549 5.874 11.752 1.00 80.50 182 GLN A CA 1
ATOM 1445 C C . GLN A 1 182 ? -11.061 5.797 11.357 1.00 80.50 182 GLN A C 1
ATOM 1447 O O . GLN A 1 182 ? -10.346 4.906 11.815 1.00 80.50 182 GLN A O 1
ATOM 1452 N N . ILE A 1 183 ? -10.571 6.745 10.544 1.00 87.69 183 ILE A N 1
ATOM 1453 C CA . ILE A 1 183 ? -9.132 6.898 10.283 1.00 87.69 183 ILE A CA 1
ATOM 1454 C C . ILE A 1 183 ? -8.529 7.915 11.250 1.00 87.69 183 ILE A C 1
ATOM 1456 O O . ILE A 1 183 ? -8.875 9.099 11.213 1.00 87.69 183 ILE A O 1
ATOM 1460 N N . CYS A 1 184 ? -7.575 7.452 12.053 1.00 90.38 184 CYS A N 1
ATOM 1461 C CA . CYS A 1 184 ? -6.890 8.194 13.097 1.00 90.38 184 CYS A CA 1
ATOM 1462 C C . CYS A 1 184 ? -5.391 8.285 12.802 1.00 90.38 184 CYS A C 1
ATOM 1464 O O . CYS A 1 184 ? -4.738 7.310 12.430 1.00 90.38 184 CYS A O 1
ATOM 1466 N N . ALA A 1 185 ? -4.831 9.477 13.001 1.00 92.62 185 ALA A N 1
ATOM 1467 C CA . ALA A 1 185 ? -3.403 9.690 12.844 1.00 92.62 185 ALA A CA 1
ATOM 1468 C C . ALA A 1 185 ? -2.638 8.983 13.973 1.00 92.62 185 ALA A C 1
ATOM 1470 O O . ALA A 1 185 ? -3.019 9.062 15.139 1.00 92.62 185 ALA A O 1
ATOM 1471 N N . GLY A 1 186 ? -1.533 8.324 13.636 1.00 92.38 186 GLY A N 1
ATOM 1472 C CA . GLY A 1 186 ? -0.669 7.622 14.581 1.00 92.38 186 GLY A CA 1
ATOM 1473 C C . GLY A 1 186 ? -1.161 6.238 15.001 1.00 92.38 186 GLY A C 1
ATOM 1474 O O . GLY A 1 186 ? -0.444 5.575 15.745 1.00 92.38 186 GLY A O 1
ATOM 1475 N N . VAL A 1 187 ? -2.323 5.791 14.519 1.00 92.38 187 VAL A N 1
ATOM 1476 C CA . VAL A 1 187 ? -2.862 4.454 14.795 1.00 92.38 187 VAL A CA 1
ATOM 1477 C C . VAL A 1 187 ? -2.369 3.468 13.725 1.00 92.38 187 VAL A C 1
ATOM 1479 O O . VAL A 1 187 ? -2.447 3.788 12.536 1.00 92.38 187 VAL A O 1
ATOM 1482 N N . PRO A 1 188 ? -1.811 2.305 14.114 1.00 92.88 188 PRO A N 1
ATOM 1483 C CA . PRO A 1 188 ? -1.528 1.206 13.195 1.00 92.88 188 PRO A CA 1
ATOM 1484 C C . PRO A 1 188 ? -2.805 0.545 12.670 1.00 92.88 188 PRO A C 1
ATOM 1486 O O . PRO A 1 188 ? -3.706 0.264 13.452 1.00 92.88 188 PRO A O 1
ATOM 1489 N N . TYR A 1 189 ? -2.809 0.219 11.383 1.00 92.69 189 TYR A N 1
ATOM 1490 C CA . TYR A 1 189 ? -3.816 -0.586 10.698 1.00 92.69 189 TYR A CA 1
ATOM 1491 C C . TYR A 1 189 ? -3.161 -1.852 10.150 1.00 92.69 189 TYR A C 1
ATOM 1493 O O . TYR A 1 189 ? -2.101 -1.767 9.523 1.00 92.69 189 TYR A O 1
ATOM 1501 N N . GLU A 1 190 ? -3.779 -3.010 10.354 1.00 93.12 190 GLU A N 1
ATOM 1502 C CA . GLU A 1 190 ? -3.347 -4.289 9.787 1.00 93.12 190 GLU A CA 1
ATOM 1503 C C . GLU A 1 190 ? -4.020 -4.506 8.435 1.00 93.12 190 GLU A C 1
ATOM 1505 O O . GLU A 1 190 ? -5.224 -4.733 8.354 1.00 93.12 190 GLU A O 1
ATOM 1510 N N . VAL A 1 191 ? -3.245 -4.460 7.355 1.00 94.12 191 VAL A N 1
ATOM 1511 C CA . VAL A 1 191 ? -3.750 -4.674 5.998 1.00 94.12 191 VAL A CA 1
ATOM 1512 C C . VAL A 1 191 ? -3.345 -6.064 5.532 1.00 94.12 191 VAL A C 1
ATOM 1514 O O . VAL A 1 191 ? -2.182 -6.454 5.639 1.00 94.12 191 VAL A O 1
ATOM 1517 N N . SER A 1 192 ? -4.298 -6.830 5.004 1.00 94.94 192 SER A N 1
ATOM 1518 C CA . SER A 1 192 ? -4.035 -8.129 4.376 1.00 94.94 192 SER A CA 1
ATOM 1519 C C . SER A 1 192 ? -4.798 -8.283 3.077 1.00 94.94 192 SER A C 1
ATOM 1521 O O . SER A 1 192 ? -5.992 -8.020 3.015 1.00 94.94 192 SER A O 1
ATOM 1523 N N . VAL A 1 193 ? -4.113 -8.771 2.053 1.00 95.31 193 VAL A N 1
ATOM 1524 C CA . VAL A 1 193 ? -4.679 -9.088 0.747 1.00 95.31 193 VAL A CA 1
ATOM 1525 C C . VAL A 1 193 ? -4.536 -10.584 0.514 1.00 95.31 193 VAL A C 1
ATOM 1527 O O . VAL A 1 193 ? -3.419 -11.112 0.513 1.00 95.31 193 VAL A O 1
ATOM 1530 N N . HIS A 1 194 ? -5.667 -11.260 0.336 1.00 95.56 194 HIS A N 1
ATOM 1531 C CA . HIS A 1 194 ? -5.720 -12.642 -0.125 1.00 95.56 194 HIS A CA 1
ATOM 1532 C C . HIS A 1 194 ? -5.729 -12.654 -1.651 1.00 95.56 194 HIS A C 1
ATOM 1534 O O . HIS A 1 194 ? -6.458 -11.879 -2.264 1.00 95.56 194 HIS A O 1
ATOM 1540 N N . LEU A 1 195 ? -4.926 -13.525 -2.253 1.00 95.19 195 LEU A N 1
ATOM 1541 C CA . LEU A 1 195 ? -4.782 -13.675 -3.695 1.00 95.19 195 LEU A CA 1
ATOM 1542 C C . LEU A 1 195 ? -5.154 -15.108 -4.080 1.00 95.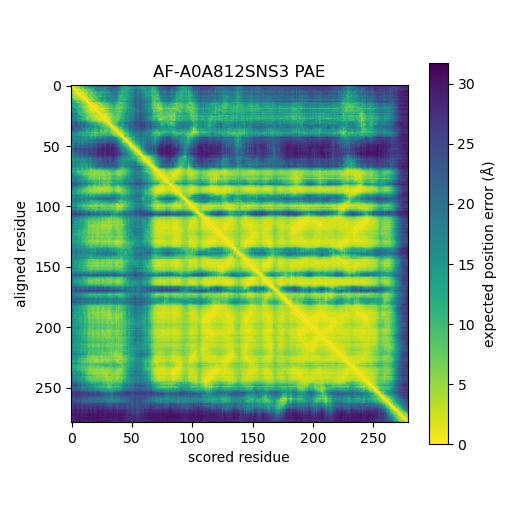19 195 LEU A C 1
ATOM 1544 O O . LEU A 1 195 ? -4.390 -16.050 -3.829 1.00 95.19 195 LEU A O 1
ATOM 1548 N N . ASP A 1 196 ? -6.319 -15.261 -4.702 1.00 95.38 196 ASP A N 1
ATOM 1549 C CA . ASP A 1 196 ? -6.726 -16.494 -5.362 1.00 95.38 196 ASP A CA 1
ATOM 1550 C C . ASP A 1 196 ? -6.276 -16.455 -6.827 1.00 95.38 196 ASP A C 1
ATOM 1552 O O . ASP A 1 196 ? -6.921 -15.876 -7.703 1.00 95.38 196 ASP A O 1
ATOM 1556 N N . TRP A 1 197 ? -5.119 -17.063 -7.079 1.00 94.06 197 TRP A N 1
ATOM 1557 C CA . TRP A 1 197 ? -4.520 -17.148 -8.410 1.00 94.06 197 TRP A CA 1
ATOM 1558 C C . TRP A 1 197 ? -5.254 -18.098 -9.354 1.00 94.06 197 TRP A C 1
ATOM 1560 O O . TRP A 1 197 ? -5.075 -17.984 -10.562 1.00 94.06 197 TRP A O 1
ATOM 1570 N N . GLU A 1 198 ? -6.032 -19.041 -8.824 1.00 94.56 198 GLU A N 1
ATOM 1571 C CA . GLU A 1 198 ? -6.786 -19.993 -9.642 1.00 94.56 198 GLU A CA 1
ATOM 1572 C C . GLU A 1 198 ? -8.048 -19.321 -10.185 1.00 94.56 198 GLU A C 1
ATOM 1574 O O . GLU A 1 198 ? -8.349 -19.437 -11.372 1.00 94.56 198 GLU A O 1
ATOM 1579 N N . CYS A 1 199 ? -8.738 -18.555 -9.334 1.00 94.62 199 CYS A N 1
ATOM 1580 C CA . CYS A 1 199 ? -9.960 -17.847 -9.712 1.00 94.62 199 CYS A CA 1
ATOM 1581 C C . CYS A 1 199 ? -9.711 -16.446 -10.295 1.00 94.62 199 CYS A C 1
ATOM 1583 O O . CYS A 1 199 ? -10.609 -15.876 -10.913 1.00 94.62 199 CYS A O 1
ATOM 1585 N N . GLY A 1 200 ? -8.526 -15.861 -10.094 1.00 93.62 200 GLY A N 1
ATOM 1586 C CA . GLY A 1 200 ? -8.240 -14.482 -10.506 1.00 93.62 200 GLY A CA 1
ATOM 1587 C C . GLY A 1 200 ? -8.910 -13.424 -9.632 1.00 93.62 200 GLY A C 1
ATOM 1588 O O . GLY A 1 200 ? -9.228 -12.334 -10.111 1.00 93.62 200 GLY A O 1
ATOM 1589 N N . LEU A 1 201 ? -9.140 -13.751 -8.358 1.00 94.44 201 LEU A N 1
ATOM 1590 C CA . LEU A 1 201 ? -9.888 -12.927 -7.411 1.00 94.44 201 LEU A CA 1
ATOM 1591 C C . LEU A 1 201 ? -9.052 -12.598 -6.177 1.00 94.44 201 LEU A C 1
ATOM 1593 O O . LEU A 1 201 ? -8.326 -13.441 -5.652 1.00 94.44 201 LEU A O 1
ATOM 1597 N N . LEU A 1 202 ? -9.181 -11.371 -5.687 1.00 94.50 202 LEU A N 1
ATOM 1598 C CA . LEU A 1 202 ? -8.580 -10.954 -4.431 1.00 94.50 202 LEU A CA 1
ATOM 1599 C C . LEU A 1 202 ? -9.629 -10.533 -3.411 1.00 94.50 202 LEU A C 1
ATOM 1601 O O . LEU A 1 202 ? -10.741 -10.108 -3.743 1.00 94.50 202 LEU A O 1
ATOM 1605 N N . GLU A 1 203 ? -9.223 -10.596 -2.151 1.00 94.69 203 GLU A N 1
ATOM 1606 C CA . GLU A 1 203 ? -9.979 -10.089 -1.012 1.00 94.69 203 GLU A CA 1
ATOM 1607 C C . GLU A 1 203 ? -9.075 -9.170 -0.193 1.00 94.69 203 GLU A C 1
ATOM 1609 O O . GLU A 1 203 ? -7.889 -9.453 -0.010 1.00 94.69 203 GLU A O 1
ATOM 1614 N N . LEU A 1 204 ? -9.633 -8.073 0.312 1.00 93.94 204 LEU A N 1
ATOM 1615 C CA . LEU A 1 204 ? -8.925 -7.122 1.164 1.00 93.94 204 LEU A CA 1
ATOM 1616 C C . LEU A 1 204 ? -9.485 -7.208 2.577 1.00 93.94 204 LEU A C 1
ATOM 1618 O O . LEU A 1 204 ? -10.700 -7.160 2.775 1.00 93.94 204 LEU A O 1
ATOM 1622 N N . PHE A 1 205 ? -8.585 -7.262 3.549 1.00 92.69 205 PHE A N 1
ATOM 1623 C CA . PHE A 1 205 ? -8.883 -7.233 4.967 1.00 92.69 205 PHE A CA 1
ATOM 1624 C C . PHE A 1 205 ? -8.179 -6.051 5.629 1.00 92.69 205 PHE A C 1
ATOM 1626 O O . PHE A 1 205 ? -7.007 -5.792 5.341 1.00 92.69 205 PHE A O 1
ATOM 1633 N N . ILE A 1 206 ? -8.889 -5.368 6.525 1.00 91.69 206 ILE A N 1
ATOM 1634 C CA . ILE A 1 206 ? -8.348 -4.308 7.379 1.00 91.69 206 ILE A CA 1
ATOM 1635 C C . ILE A 1 206 ? -8.720 -4.639 8.821 1.00 91.69 206 ILE A C 1
ATOM 1637 O O . ILE A 1 206 ? -9.891 -4.891 9.103 1.00 91.69 206 ILE A O 1
ATOM 1641 N N . ASP A 1 207 ? -7.722 -4.701 9.701 1.00 91.06 207 ASP A N 1
ATOM 1642 C CA . ASP A 1 207 ? -7.868 -5.070 11.116 1.00 91.06 207 ASP A CA 1
ATOM 1643 C C . ASP A 1 207 ? -8.674 -6.374 11.283 1.00 91.06 207 ASP A C 1
ATOM 1645 O O . ASP A 1 207 ? -9.644 -6.474 12.033 1.00 91.06 207 ASP A O 1
ATOM 1649 N N . GLY A 1 208 ? -8.326 -7.373 10.464 1.00 88.12 208 GLY A N 1
ATOM 1650 C CA . GLY A 1 208 ? -8.965 -8.692 10.432 1.00 88.12 208 GLY A CA 1
ATOM 1651 C C . GLY A 1 208 ? -10.352 -8.753 9.773 1.00 88.12 208 GLY A C 1
ATOM 1652 O O . GLY A 1 208 ? -10.814 -9.855 9.468 1.00 88.12 208 GLY A O 1
ATOM 1653 N N . THR A 1 209 ? -10.983 -7.613 9.477 1.00 88.56 209 THR A N 1
ATOM 1654 C CA . THR A 1 209 ? -12.310 -7.523 8.842 1.00 88.56 209 THR A CA 1
ATOM 1655 C C . THR A 1 209 ? -12.199 -7.610 7.323 1.00 88.56 209 THR A C 1
ATOM 1657 O O . THR A 1 209 ? -11.396 -6.894 6.738 1.00 88.56 209 THR A O 1
ATOM 1660 N N . CYS A 1 210 ? -13.009 -8.444 6.660 1.00 89.56 210 CYS A N 1
ATOM 1661 C CA . CYS A 1 210 ? -13.080 -8.496 5.192 1.00 89.56 210 CYS A CA 1
ATOM 1662 C C . CYS A 1 210 ? -13.835 -7.271 4.655 1.00 89.56 210 CYS A C 1
ATOM 1664 O O . CYS A 1 210 ? -15.036 -7.144 4.883 1.00 89.56 210 CYS A O 1
ATOM 1666 N N . VAL A 1 211 ? -13.148 -6.390 3.929 1.00 88.94 211 VAL A N 1
ATOM 1667 C CA . VAL A 1 211 ? -13.696 -5.100 3.471 1.00 88.94 211 VAL A CA 1
ATOM 1668 C C . VAL A 1 211 ? -13.967 -5.052 1.969 1.00 88.94 211 VAL A C 1
ATOM 1670 O O . VAL A 1 211 ? -14.85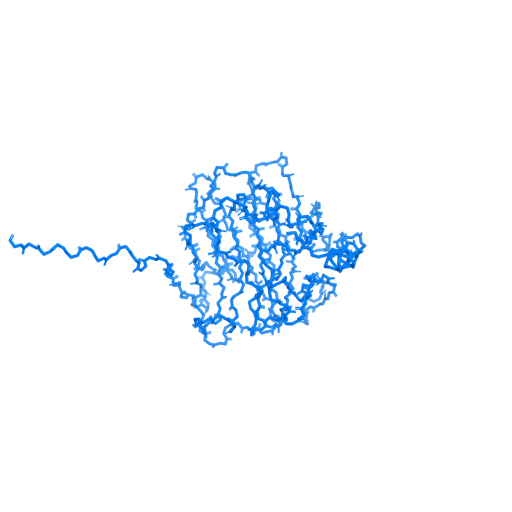9 -4.329 1.536 1.00 88.94 211 VAL A O 1
ATOM 1673 N N . LEU A 1 212 ? -13.231 -5.833 1.173 1.00 89.44 212 LEU A N 1
ATOM 1674 C CA . LEU A 1 212 ? -13.520 -6.091 -0.241 1.00 89.44 212 LEU A CA 1
ATOM 1675 C C . LEU A 1 212 ? -13.441 -7.592 -0.493 1.00 89.44 212 LEU A C 1
ATOM 1677 O O . LEU A 1 212 ? -12.563 -8.258 0.058 1.00 89.44 212 LEU A O 1
ATOM 1681 N N . ARG A 1 213 ? -14.317 -8.101 -1.357 1.00 90.56 213 ARG A N 1
ATOM 1682 C CA . ARG A 1 213 ? -14.372 -9.512 -1.738 1.00 90.56 213 ARG A CA 1
ATOM 1683 C C . ARG A 1 213 ? -14.521 -9.641 -3.250 1.00 90.56 213 ARG A C 1
ATOM 1685 O O . ARG A 1 213 ? -15.113 -8.757 -3.863 1.00 90.56 213 ARG A O 1
ATOM 1692 N N . GLU A 1 214 ? -14.003 -10.733 -3.812 1.00 90.44 214 GLU A N 1
ATOM 1693 C CA . GLU A 1 214 ? -14.183 -11.105 -5.225 1.00 90.44 214 GLU A CA 1
ATOM 1694 C C . GLU A 1 214 ? -13.738 -10.001 -6.201 1.00 90.44 214 GLU A C 1
ATOM 1696 O O . GLU A 1 214 ? -14.355 -9.762 -7.238 1.00 90.44 214 GLU A O 1
ATOM 1701 N N . ILE A 1 215 ? -12.648 -9.306 -5.874 1.00 90.38 215 ILE A N 1
ATOM 1702 C CA . ILE A 1 215 ? -12.124 -8.245 -6.733 1.00 90.38 215 ILE A CA 1
ATOM 1703 C C . ILE A 1 215 ? -11.247 -8.866 -7.826 1.00 90.38 215 ILE A C 1
ATOM 1705 O O . ILE A 1 215 ? -10.276 -9.548 -7.496 1.00 90.38 215 ILE A O 1
ATOM 1709 N N . PRO A 1 216 ? -11.529 -8.636 -9.119 1.00 91.12 216 PRO A N 1
ATOM 1710 C CA . PRO A 1 216 ? -10.742 -9.226 -10.192 1.00 91.12 216 PRO A CA 1
ATOM 1711 C C . PRO A 1 216 ? -9.338 -8.614 -10.272 1.00 91.12 216 PRO A C 1
ATOM 1713 O O . PRO A 1 216 ? -9.155 -7.396 -10.150 1.00 91.12 216 PRO A O 1
ATOM 1716 N N . PHE A 1 217 ? -8.343 -9.460 -10.541 1.00 90.31 217 PHE A N 1
ATOM 1717 C CA . PHE A 1 217 ? -6.964 -9.045 -10.805 1.00 90.31 217 PHE A CA 1
ATOM 1718 C C . PHE A 1 217 ? -6.292 -9.933 -11.868 1.00 90.31 217 PHE A C 1
ATOM 1720 O O . PHE A 1 217 ? -6.807 -10.984 -12.244 1.00 90.31 217 PHE A O 1
ATOM 1727 N N . GLN A 1 218 ? -5.134 -9.505 -12.379 1.00 89.50 218 GLN A N 1
ATOM 1728 C CA . GLN A 1 218 ? -4.383 -10.243 -13.404 1.00 89.50 218 GLN A CA 1
ATOM 1729 C C . GLN A 1 218 ? -3.589 -11.404 -12.780 1.00 89.50 218 GLN A C 1
ATOM 1731 O O . GLN A 1 218 ? -2.455 -11.229 -12.329 1.00 89.50 218 GLN A O 1
ATOM 1736 N N . ALA A 1 219 ? -4.199 -12.590 -12.712 1.00 91.50 219 ALA A N 1
ATOM 1737 C CA . ALA A 1 219 ? -3.602 -13.769 -12.076 1.00 91.50 219 ALA A CA 1
ATOM 1738 C C . ALA A 1 219 ? -2.609 -14.553 -12.949 1.00 91.50 219 ALA A C 1
ATOM 1740 O O . ALA A 1 219 ? -1.874 -15.404 -12.442 1.00 91.50 219 ALA A O 1
ATOM 1741 N N . ASP A 1 220 ? -2.540 -14.265 -14.244 1.00 90.50 220 ASP A N 1
ATOM 1742 C CA . ASP A 1 220 ? -1.531 -14.803 -15.156 1.00 90.50 220 ASP A CA 1
ATOM 1743 C C . ASP A 1 220 ? -0.132 -14.232 -14.866 1.00 90.50 220 ASP A C 1
ATOM 1745 O O . ASP A 1 220 ? 0.870 -14.927 -15.044 1.00 90.50 220 ASP A O 1
ATOM 1749 N N . LEU A 1 221 ? -0.060 -13.023 -14.305 1.00 88.31 221 LEU A N 1
ATOM 1750 C CA . LEU A 1 221 ? 1.185 -12.367 -13.911 1.00 88.31 221 LEU A CA 1
ATOM 1751 C C . LEU A 1 221 ? 1.956 -13.123 -12.817 1.00 88.31 221 LEU A C 1
ATOM 1753 O O . LEU A 1 221 ? 1.370 -13.690 -11.892 1.00 88.31 221 LEU A O 1
ATOM 1757 N N . GLU A 1 222 ? 3.289 -13.082 -12.885 1.00 88.19 222 GLU A N 1
ATOM 1758 C CA . GLU A 1 222 ? 4.168 -13.625 -11.842 1.00 88.19 222 GLU A CA 1
ATOM 1759 C C . GLU A 1 222 ? 4.596 -12.513 -10.869 1.00 88.19 222 GLU A C 1
ATOM 1761 O O . GLU A 1 222 ? 5.339 -11.620 -11.274 1.00 88.19 222 GLU A O 1
ATOM 1766 N N . PRO A 1 223 ? 4.165 -12.536 -9.598 1.00 87.75 223 PRO A N 1
ATOM 1767 C CA . PRO A 1 223 ? 4.499 -11.505 -8.618 1.00 87.75 223 PRO A CA 1
ATOM 1768 C C . PRO A 1 223 ? 5.993 -11.503 -8.276 1.00 87.75 223 PRO A C 1
ATOM 1770 O O . PRO A 1 223 ? 6.524 -12.490 -7.768 1.00 87.75 223 PRO A O 1
ATOM 1773 N N . GLN A 1 224 ? 6.662 -10.369 -8.486 1.00 83.06 224 GLN A N 1
ATOM 1774 C CA . GLN A 1 224 ? 8.111 -10.248 -8.274 1.00 83.06 224 GLN A CA 1
ATOM 1775 C C . GLN A 1 224 ? 8.502 -9.071 -7.384 1.00 83.06 224 GLN A C 1
ATOM 1777 O O . GLN A 1 224 ? 9.488 -9.162 -6.648 1.00 83.06 224 GLN A O 1
ATOM 1782 N N . TYR A 1 225 ? 7.742 -7.974 -7.423 1.00 82.44 225 TYR A N 1
ATOM 1783 C CA . TYR A 1 225 ? 8.151 -6.727 -6.786 1.00 82.44 225 TYR A CA 1
ATOM 1784 C C . TYR A 1 225 ? 7.094 -6.159 -5.847 1.00 82.44 225 TYR A C 1
ATOM 1786 O O . TYR A 1 225 ? 5.911 -6.113 -6.187 1.00 82.44 225 TYR A O 1
ATOM 1794 N N . ILE A 1 226 ? 7.556 -5.676 -4.693 1.00 85.88 226 ILE A N 1
ATOM 1795 C CA . ILE A 1 226 ? 6.808 -4.801 -3.782 1.00 85.88 226 ILE A CA 1
ATOM 1796 C C . ILE A 1 226 ? 7.328 -3.378 -3.956 1.00 85.88 226 ILE A C 1
ATOM 1798 O O . ILE A 1 226 ? 8.541 -3.204 -4.052 1.00 85.88 226 ILE A O 1
ATOM 1802 N N . GLY A 1 227 ? 6.451 -2.378 -3.938 1.00 84.62 227 GLY A N 1
ATOM 1803 C CA . GLY A 1 227 ? 6.805 -0.958 -3.891 1.00 84.62 227 GLY A CA 1
ATOM 1804 C C . GLY A 1 227 ? 6.117 -0.239 -2.729 1.00 84.62 227 GLY A C 1
ATOM 1805 O O . GLY A 1 227 ? 4.942 -0.475 -2.477 1.00 84.62 227 GLY A O 1
ATOM 1806 N N . LEU A 1 228 ? 6.837 0.647 -2.044 1.00 86.94 228 LEU A N 1
ATOM 1807 C CA . LEU A 1 228 ? 6.370 1.497 -0.949 1.00 86.94 228 LEU A CA 1
ATOM 1808 C C . LEU A 1 228 ? 6.706 2.952 -1.268 1.00 86.94 228 LEU A C 1
ATOM 1810 O O . LEU A 1 228 ? 7.875 3.284 -1.492 1.00 86.94 228 LEU A O 1
ATOM 1814 N N . TYR A 1 229 ? 5.706 3.826 -1.279 1.00 83.31 229 TYR A N 1
ATOM 1815 C CA . TYR A 1 229 ? 5.908 5.232 -1.624 1.00 83.31 229 TYR A CA 1
ATOM 1816 C C . TYR A 1 229 ? 4.774 6.120 -1.116 1.00 83.31 229 TYR A C 1
ATOM 1818 O O . TYR A 1 229 ? 3.664 5.679 -0.826 1.00 83.31 229 TYR A O 1
ATOM 1826 N N . ASN A 1 230 ? 5.049 7.415 -1.050 1.00 84.25 230 ASN A N 1
ATOM 1827 C CA . ASN A 1 230 ? 4.041 8.457 -0.951 1.00 84.25 230 ASN A CA 1
ATOM 1828 C C . ASN A 1 230 ? 3.978 9.259 -2.245 1.00 84.25 230 ASN A C 1
ATOM 1830 O O . ASN A 1 230 ? 4.996 9.483 -2.911 1.00 84.25 230 ASN A O 1
ATOM 1834 N N . TRP A 1 231 ? 2.786 9.772 -2.541 1.00 72.56 231 TRP A N 1
ATOM 1835 C CA . TRP A 1 231 ? 2.592 10.675 -3.666 1.00 72.56 231 TRP A CA 1
ATOM 1836 C C . TRP A 1 231 ? 2.773 12.142 -3.289 1.00 72.56 231 TRP A C 1
ATOM 1838 O O . TRP A 1 231 ? 3.307 12.891 -4.088 1.00 72.56 231 TRP A O 1
ATOM 1848 N N . ARG A 1 232 ? 2.372 12.570 -2.086 1.00 77.81 232 ARG A N 1
ATOM 1849 C CA . ARG A 1 232 ? 2.383 13.993 -1.710 1.00 77.81 232 ARG A CA 1
ATOM 1850 C C . ARG A 1 232 ? 3.645 14.417 -0.976 1.00 77.81 232 ARG A C 1
ATOM 1852 O O . ARG A 1 232 ? 4.031 13.781 -0.004 1.00 77.81 232 ARG A O 1
ATOM 1859 N N . SER A 1 233 ? 4.216 15.557 -1.358 1.00 73.88 233 SER A N 1
ATOM 1860 C CA . SER A 1 233 ? 5.400 16.170 -0.723 1.00 73.88 233 SER A CA 1
ATOM 1861 C C . SER A 1 233 ? 5.304 16.394 0.787 1.00 73.88 233 SER A C 1
ATOM 1863 O O . SER A 1 233 ? 6.332 16.491 1.452 1.00 73.88 233 SER A O 1
ATOM 1865 N N . ARG A 1 234 ? 4.093 16.495 1.339 1.00 82.94 234 ARG A N 1
ATOM 1866 C CA . ARG A 1 234 ? 3.847 16.678 2.779 1.00 82.94 234 ARG A CA 1
ATOM 1867 C C . ARG A 1 234 ? 3.327 15.418 3.474 1.00 82.94 234 ARG A C 1
ATOM 1869 O O . ARG A 1 234 ? 3.015 15.476 4.656 1.00 82.94 234 ARG A O 1
ATOM 1876 N N . ALA A 1 235 ? 3.230 14.301 2.756 1.00 86.56 235 ALA A N 1
ATOM 1877 C CA . ALA A 1 235 ? 2.779 13.039 3.314 1.00 86.56 235 ALA A CA 1
ATOM 1878 C C . ALA A 1 235 ? 3.787 12.454 4.305 1.00 86.56 235 ALA A C 1
ATOM 1880 O O . ALA A 1 235 ? 4.996 12.486 4.072 1.00 86.56 235 ALA A O 1
ATOM 1881 N N . VAL A 1 236 ? 3.276 11.845 5.370 1.00 92.56 236 VAL A N 1
ATOM 1882 C CA . VAL A 1 236 ? 4.048 11.011 6.286 1.00 92.56 236 VAL A CA 1
ATOM 1883 C C . VAL A 1 236 ? 3.239 9.761 6.626 1.00 92.56 236 VAL A C 1
ATOM 1885 O O . VAL A 1 236 ? 2.120 9.844 7.144 1.00 92.56 236 VAL A O 1
ATOM 1888 N N . CYS A 1 237 ? 3.821 8.594 6.358 1.00 93.38 237 CYS A N 1
ATOM 1889 C CA . CYS A 1 237 ? 3.262 7.297 6.733 1.00 93.38 237 CYS A CA 1
ATOM 1890 C C . CYS A 1 237 ? 4.366 6.338 7.192 1.00 93.38 237 CYS A C 1
ATOM 1892 O O . CYS A 1 237 ? 5.544 6.566 6.932 1.00 93.38 237 CYS A O 1
ATOM 1894 N N . GLY A 1 238 ? 3.988 5.278 7.896 1.00 93.69 238 GLY A N 1
ATOM 1895 C CA . GLY A 1 238 ? 4.879 4.223 8.353 1.00 93.69 238 GLY A CA 1
ATOM 1896 C C . GLY A 1 238 ? 4.407 2.857 7.884 1.00 93.69 238 GLY A C 1
ATOM 1897 O O . GLY A 1 238 ? 3.212 2.579 7.924 1.00 93.69 238 GLY A O 1
ATOM 1898 N N . PHE A 1 239 ? 5.354 2.001 7.511 1.00 92.06 239 PHE A N 1
ATOM 1899 C CA . PHE A 1 239 ? 5.137 0.589 7.221 1.00 92.06 239 PHE A CA 1
ATOM 1900 C C . PHE A 1 239 ? 5.901 -0.293 8.210 1.00 92.06 239 PHE A C 1
ATOM 1902 O O . PHE A 1 239 ? 7.038 0.012 8.586 1.00 92.06 239 PHE A O 1
ATOM 1909 N N . SER A 1 240 ? 5.299 -1.409 8.602 1.00 89.31 240 SER A N 1
ATOM 1910 C CA . SER A 1 240 ? 5.977 -2.497 9.312 1.00 89.31 240 SER A CA 1
ATOM 1911 C C . SER A 1 240 ? 5.344 -3.843 8.955 1.00 89.31 240 SER A C 1
ATOM 1913 O O . SER A 1 240 ? 4.352 -3.886 8.230 1.00 89.31 240 SER A O 1
ATOM 1915 N N . GLU A 1 241 ? 5.954 -4.941 9.407 1.00 86.75 241 GLU A N 1
ATOM 1916 C CA . GLU A 1 241 ? 5.411 -6.300 9.252 1.00 86.75 241 GLU A CA 1
ATOM 1917 C C . GLU A 1 241 ? 4.999 -6.659 7.821 1.00 86.75 241 GLU A C 1
ATOM 1919 O O . GLU A 1 241 ? 3.935 -7.212 7.571 1.00 86.75 241 GLU A O 1
ATOM 1924 N N . ILE A 1 242 ? 5.867 -6.341 6.857 1.00 87.12 242 ILE A N 1
ATOM 1925 C CA . ILE A 1 242 ? 5.637 -6.674 5.452 1.00 87.12 242 ILE A CA 1
ATOM 1926 C C . ILE A 1 242 ? 5.894 -8.170 5.259 1.00 87.12 242 ILE A C 1
ATOM 1928 O O . ILE A 1 242 ? 7.025 -8.659 5.374 1.00 87.12 242 ILE A O 1
ATOM 1932 N N . LEU A 1 243 ? 4.825 -8.899 4.960 1.00 85.75 243 LEU A N 1
ATOM 1933 C CA . LEU A 1 243 ? 4.791 -10.348 4.860 1.00 85.75 243 LEU A CA 1
ATOM 1934 C C . LEU A 1 243 ? 4.193 -10.751 3.514 1.00 85.75 243 LEU A C 1
ATOM 1936 O O . LEU A 1 243 ? 3.114 -10.312 3.136 1.00 85.75 243 LEU A O 1
ATOM 1940 N N . VAL A 1 244 ? 4.897 -11.622 2.794 1.00 86.56 244 VAL A N 1
ATOM 1941 C CA . VAL A 1 244 ? 4.433 -12.212 1.532 1.00 86.56 244 VAL A CA 1
ATOM 1942 C C . VAL A 1 244 ? 4.629 -13.714 1.616 1.00 86.56 244 VAL A C 1
ATOM 1944 O O . VAL A 1 244 ? 5.744 -14.169 1.890 1.00 86.56 244 VAL A O 1
ATOM 1947 N N . GLY A 1 245 ? 3.573 -14.501 1.410 1.00 86.69 245 GLY A N 1
ATOM 1948 C CA . GLY A 1 245 ? 3.651 -15.951 1.575 1.00 86.69 245 GLY A CA 1
ATOM 1949 C C . GLY A 1 245 ? 2.350 -16.702 1.308 1.00 86.69 245 GLY A C 1
ATOM 1950 O O . GLY A 1 245 ? 1.406 -16.178 0.732 1.00 86.69 245 GLY A O 1
ATOM 1951 N N . SER A 1 246 ? 2.320 -17.976 1.691 1.00 86.44 246 SER A N 1
ATOM 1952 C CA . SER A 1 246 ? 1.166 -18.869 1.515 1.00 86.44 246 SER A CA 1
ATOM 1953 C C . SER A 1 246 ? 0.180 -18.845 2.682 1.00 86.44 246 SER A C 1
ATOM 1955 O O . SER A 1 246 ? -0.941 -19.320 2.529 1.00 86.44 246 SER A O 1
ATOM 1957 N N . SER A 1 247 ? 0.600 -18.334 3.838 1.00 82.81 247 SER A N 1
ATOM 1958 C CA . SER A 1 247 ? -0.164 -18.375 5.084 1.00 82.81 247 SER A CA 1
ATOM 1959 C C . SER A 1 247 ? -0.621 -16.976 5.467 1.00 82.81 247 SER A C 1
ATOM 1961 O O . SER A 1 247 ? 0.147 -16.023 5.334 1.00 82.81 247 SER A O 1
ATOM 1963 N N . ARG A 1 248 ? -1.852 -16.873 5.968 1.00 80.62 248 ARG A N 1
ATOM 1964 C CA . ARG A 1 248 ? -2.399 -15.628 6.504 1.00 80.62 248 ARG A CA 1
ATOM 1965 C C . ARG A 1 248 ? -1.711 -15.293 7.837 1.00 80.62 248 ARG A C 1
ATOM 1967 O O . ARG A 1 248 ? -1.687 -16.166 8.703 1.00 80.62 248 ARG A O 1
ATOM 1974 N N . PRO A 1 249 ? -1.168 -14.078 8.020 1.00 72.81 249 PRO A N 1
ATOM 1975 C CA . PRO A 1 249 ? -0.466 -13.729 9.254 1.00 72.81 249 PRO A CA 1
ATOM 1976 C C . PRO A 1 249 ? -1.375 -13.193 10.370 1.00 72.81 249 PRO A C 1
ATOM 1978 O O . PRO A 1 249 ? -1.095 -13.468 11.531 1.00 72.81 249 PRO A O 1
ATOM 1981 N N . TYR A 1 250 ? -2.463 -12.485 10.045 1.00 77.94 250 TYR A N 1
ATOM 1982 C CA . TYR A 1 250 ? -3.378 -11.895 11.037 1.00 77.94 250 TYR A CA 1
ATOM 1983 C C . TYR A 1 250 ? -4.702 -12.671 11.130 1.00 77.94 250 TYR A C 1
ATOM 1985 O O . TYR A 1 250 ? -5.182 -13.156 10.100 1.00 77.94 250 TYR A O 1
ATOM 1993 N N . PRO A 1 251 ? -5.327 -12.797 12.314 1.00 78.38 251 PRO A N 1
ATOM 1994 C CA . PRO A 1 251 ? -6.607 -13.491 12.467 1.00 78.38 251 PRO A CA 1
ATOM 1995 C C . PRO A 1 251 ? -7.753 -12.804 11.696 1.00 78.38 251 PRO A C 1
ATOM 1997 O O . PRO A 1 251 ? -7.673 -11.636 11.312 1.00 78.38 251 PRO A O 1
ATOM 2000 N N . VAL A 1 252 ? -8.822 -13.553 11.408 1.00 77.25 252 VAL A N 1
ATOM 2001 C CA . VAL A 1 252 ? -10.105 -12.983 10.953 1.00 77.25 252 VAL A CA 1
ATOM 2002 C C . VAL A 1 252 ? -10.903 -12.605 12.190 1.00 77.25 252 VAL A C 1
ATOM 2004 O O . VAL A 1 252 ? -10.949 -13.385 13.139 1.00 77.25 252 VAL A O 1
ATOM 2007 N N . VAL A 1 253 ? -11.550 -11.444 12.167 1.00 76.12 253 VAL A N 1
ATOM 2008 C CA . VAL A 1 253 ? -12.557 -11.094 13.173 1.00 76.12 253 VAL A CA 1
ATOM 2009 C C . VAL A 1 253 ? -13.928 -11.430 12.588 1.00 76.12 253 VAL A C 1
ATOM 2011 O O . VAL A 1 253 ? -14.298 -10.888 11.548 1.00 76.12 253 VAL A O 1
ATOM 2014 N N . GLU A 1 254 ? -14.650 -12.362 13.214 1.00 57.19 254 GLU A N 1
ATOM 2015 C CA . GLU A 1 254 ? -15.986 -12.790 12.763 1.00 57.19 254 GLU A CA 1
ATOM 2016 C C . GLU A 1 254 ? -17.065 -11.734 13.075 1.00 57.19 254 GLU A C 1
ATOM 2018 O O . GLU A 1 254 ? -17.979 -11.549 12.276 1.00 57.19 254 GLU A O 1
ATOM 2023 N N . ASP A 1 255 ? -16.893 -10.969 14.161 1.00 55.50 255 ASP A N 1
ATOM 2024 C CA . ASP A 1 255 ? -17.748 -9.841 14.562 1.00 55.50 255 ASP A CA 1
ATOM 2025 C C . ASP A 1 255 ? -17.012 -8.505 14.395 1.00 55.50 255 ASP A C 1
ATOM 2027 O O . ASP A 1 255 ? -16.411 -7.952 15.322 1.00 55.50 255 ASP A O 1
ATOM 2031 N N . ALA A 1 256 ? -17.030 -7.970 13.178 1.00 55.25 256 ALA A N 1
ATOM 2032 C CA . ALA A 1 256 ? -16.442 -6.668 12.909 1.00 55.25 256 ALA A CA 1
ATOM 2033 C C . ALA A 1 256 ? -17.290 -5.550 13.538 1.00 55.25 256 ALA A C 1
ATOM 2035 O O . ALA A 1 256 ? -18.383 -5.240 13.068 1.00 55.25 256 ALA A O 1
ATOM 2036 N N . GLN A 1 257 ? -16.762 -4.874 14.565 1.00 50.50 257 GLN A N 1
ATOM 2037 C CA . GLN A 1 257 ? -17.380 -3.646 15.090 1.00 50.50 257 GLN A CA 1
ATOM 2038 C C . GLN A 1 257 ? -17.342 -2.484 14.077 1.00 50.50 257 GLN A C 1
ATOM 2040 O O . GLN A 1 257 ? -18.074 -1.506 14.225 1.00 50.50 257 GLN A O 1
ATOM 2045 N N . GLN A 1 258 ? -16.496 -2.574 13.044 1.00 57.03 258 GLN A N 1
ATOM 2046 C CA . GLN A 1 258 ? -16.377 -1.567 11.991 1.00 57.03 258 GLN A CA 1
ATOM 2047 C C . GLN A 1 258 ? -17.116 -1.989 10.721 1.00 57.03 258 GLN A C 1
ATOM 2049 O O . GLN A 1 258 ? -16.780 -2.982 10.078 1.00 57.03 258 GLN A O 1
ATOM 2054 N N . VAL A 1 259 ? -18.096 -1.176 10.323 1.00 60.25 259 VAL A N 1
ATOM 2055 C CA . VAL A 1 259 ? -18.815 -1.326 9.055 1.00 60.25 259 VAL A CA 1
ATOM 2056 C C . VAL A 1 259 ? -18.080 -0.557 7.961 1.00 60.25 259 VAL A C 1
ATOM 2058 O O . VAL A 1 259 ? -17.953 0.666 8.024 1.00 60.25 259 VAL A O 1
ATOM 2061 N N . TRP A 1 260 ? -17.640 -1.272 6.930 1.00 63.91 260 TRP A N 1
ATOM 2062 C CA . TRP A 1 260 ? -16.964 -0.707 5.765 1.00 63.91 260 TRP A CA 1
ATOM 2063 C C . TRP A 1 260 ? -17.961 -0.526 4.623 1.00 63.91 260 TRP A C 1
ATOM 2065 O O . TRP A 1 260 ? -18.594 -1.489 4.192 1.00 63.91 260 TRP A O 1
ATOM 2075 N N . ARG A 1 261 ? -18.124 0.704 4.114 1.00 61.19 261 ARG A N 1
ATOM 2076 C CA . ARG A 1 261 ? -18.998 0.957 2.958 1.00 61.19 261 ARG A CA 1
ATOM 2077 C C . ARG A 1 261 ? -18.171 0.981 1.684 1.00 61.19 261 ARG A C 1
ATOM 2079 O O . ARG A 1 261 ? -17.395 1.905 1.444 1.00 61.19 261 ARG A O 1
ATOM 2086 N N . VAL A 1 262 ? -18.368 -0.020 0.839 1.00 60.91 262 VAL A N 1
ATOM 2087 C CA . V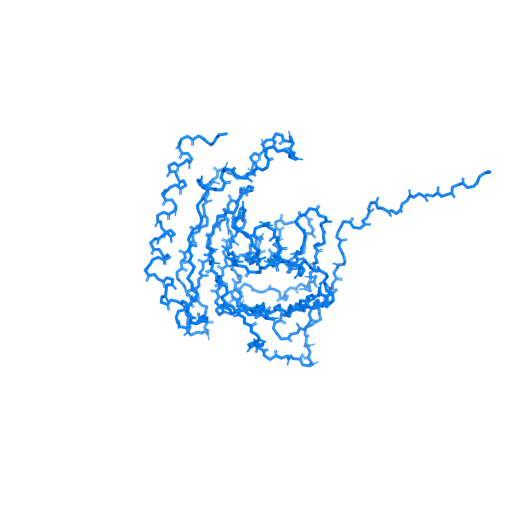AL A 1 262 ? -17.726 -0.075 -0.474 1.00 60.91 262 VAL A CA 1
ATOM 2088 C C . VAL A 1 262 ? -18.463 0.867 -1.422 1.00 60.91 262 VAL A C 1
ATOM 2090 O O . VAL A 1 262 ? -19.664 0.729 -1.643 1.00 60.91 262 VAL A O 1
ATOM 2093 N N . SER A 1 263 ? -17.752 1.843 -1.981 1.00 58.72 263 SER A N 1
ATOM 2094 C CA . SER A 1 263 ? -18.240 2.597 -3.134 1.00 58.72 263 SER A CA 1
ATOM 2095 C C . SER A 1 263 ? -17.740 1.899 -4.390 1.00 58.72 263 SER A C 1
ATOM 2097 O O . SER A 1 263 ? -16.529 1.814 -4.599 1.00 58.72 263 SER A O 1
ATOM 2099 N N . GLU A 1 264 ? -18.657 1.430 -5.238 1.00 54.41 264 GLU A N 1
ATOM 2100 C CA . GLU A 1 264 ? -18.286 0.936 -6.564 1.00 54.41 264 GLU A CA 1
ATOM 2101 C C . GLU A 1 264 ? -17.619 2.040 -7.401 1.00 54.41 264 GLU A C 1
ATOM 2103 O O . GLU A 1 264 ? -17.818 3.238 -7.165 1.00 54.41 264 GLU A O 1
ATOM 2108 N N . SER A 1 265 ? -16.796 1.595 -8.356 1.00 52.22 265 SER A N 1
ATOM 2109 C CA . SER A 1 265 ? -15.895 2.389 -9.197 1.00 52.22 265 SER A CA 1
ATOM 2110 C C . SER A 1 265 ? -16.464 3.754 -9.613 1.00 52.22 265 SER A C 1
ATOM 2112 O O . SER A 1 265 ? -17.581 3.864 -10.124 1.00 52.22 265 SER A O 1
ATOM 2114 N N . GLN A 1 266 ? -15.656 4.809 -9.484 1.00 49.75 266 GLN A N 1
ATOM 2115 C CA . GLN A 1 266 ? -16.018 6.140 -9.994 1.00 49.75 266 GLN A CA 1
ATOM 2116 C C . GLN A 1 266 ? -16.092 6.190 -11.535 1.00 49.75 266 GLN A C 1
ATOM 2118 O O . GLN A 1 266 ? -16.665 7.128 -12.081 1.00 49.75 266 GLN A O 1
ATOM 2123 N N . ASN A 1 267 ? -15.587 5.165 -12.231 1.00 41.81 267 ASN A N 1
ATOM 2124 C CA . ASN A 1 267 ? -15.477 5.126 -13.691 1.00 41.81 267 ASN A CA 1
ATOM 2125 C C . ASN A 1 267 ? -16.648 4.436 -14.413 1.00 41.81 267 ASN A C 1
ATOM 2127 O O . ASN A 1 267 ? -16.713 4.480 -15.640 1.00 41.81 267 ASN A O 1
ATOM 2131 N N . ARG A 1 268 ? -17.627 3.855 -13.702 1.00 42.09 268 ARG A N 1
ATOM 2132 C CA . ARG A 1 268 ? -18.818 3.254 -14.343 1.00 42.09 268 ARG A CA 1
ATOM 2133 C C . ARG A 1 268 ? -19.849 4.267 -14.868 1.00 42.09 268 ARG A C 1
ATOM 2135 O O . ARG A 1 268 ? -20.827 3.859 -15.488 1.00 42.09 268 ARG A O 1
ATOM 2142 N N . ARG A 1 269 ? -19.665 5.577 -14.653 1.00 38.62 269 ARG A N 1
ATOM 2143 C CA . ARG A 1 269 ? -20.698 6.597 -14.935 1.00 38.62 269 ARG A CA 1
ATOM 2144 C C . ARG A 1 269 ? -20.828 7.085 -16.385 1.00 38.62 269 ARG A C 1
ATOM 2146 O O . ARG A 1 269 ? -21.762 7.832 -16.643 1.00 38.62 269 ARG A O 1
ATOM 2153 N N . GLU A 1 270 ? -20.009 6.640 -17.341 1.00 40.69 270 GLU A N 1
ATOM 2154 C CA . GLU A 1 270 ? -20.111 7.127 -18.738 1.00 40.69 270 GLU A CA 1
ATOM 2155 C C . GLU A 1 270 ? -20.585 6.096 -19.780 1.00 40.69 270 GLU A C 1
ATOM 2157 O O . GLU A 1 270 ? -20.662 6.412 -20.963 1.00 40.69 270 GLU A O 1
ATOM 2162 N N . ARG A 1 271 ? -20.988 4.879 -19.388 1.00 36.28 271 ARG A N 1
ATOM 2163 C CA . ARG A 1 271 ? -21.537 3.880 -20.337 1.00 36.28 271 ARG A CA 1
ATOM 2164 C C . ARG A 1 271 ? -22.982 3.489 -20.047 1.00 36.28 271 ARG A C 1
ATOM 2166 O O . ARG A 1 271 ? -23.310 2.310 -19.976 1.00 36.28 271 ARG A O 1
ATOM 2173 N N . GLY A 1 272 ? -23.852 4.481 -19.889 1.00 38.91 272 GLY A N 1
ATOM 2174 C CA . GLY A 1 272 ? -25.260 4.233 -19.583 1.00 38.91 272 GLY A CA 1
ATOM 2175 C C . GLY A 1 272 ? -26.200 5.363 -19.976 1.00 38.91 272 GLY A C 1
ATOM 2176 O O . GLY A 1 272 ? -26.993 5.785 -19.149 1.00 38.91 272 GLY A O 1
ATOM 2177 N N . LEU A 1 273 ? -26.115 5.869 -21.209 1.00 30.98 273 LEU A N 1
ATOM 2178 C CA . LEU A 1 273 ? -27.198 6.662 -21.803 1.00 30.98 273 LEU A CA 1
ATOM 2179 C C . LEU A 1 273 ? -27.148 6.579 -23.339 1.00 30.98 273 LEU A C 1
ATOM 2181 O O . LEU A 1 273 ? -26.826 7.536 -24.031 1.00 30.98 273 LEU A O 1
ATOM 2185 N N . VAL A 1 274 ? -27.480 5.405 -23.881 1.00 31.75 274 VAL A N 1
ATOM 2186 C CA . VAL A 1 274 ? -28.123 5.334 -25.200 1.00 31.75 274 VAL A CA 1
ATOM 2187 C C . VAL A 1 274 ? -29.596 5.097 -24.913 1.00 31.75 274 VAL A C 1
ATOM 2189 O O . VAL A 1 274 ? -30.041 3.970 -24.711 1.00 31.75 274 VAL A O 1
ATOM 2192 N N . VAL A 1 275 ? -30.337 6.196 -24.798 1.00 31.27 275 VAL A N 1
ATOM 2193 C CA . VAL A 1 275 ? -31.796 6.164 -24.829 1.00 31.27 275 VAL A CA 1
ATOM 2194 C C . VAL A 1 275 ? -32.174 5.758 -26.251 1.00 31.27 275 VAL A C 1
ATOM 2196 O O . VAL A 1 275 ? -31.988 6.525 -27.193 1.00 31.27 275 VAL A O 1
ATOM 2199 N N . LEU A 1 276 ? -32.672 4.533 -26.405 1.00 33.31 276 LEU A N 1
ATOM 2200 C CA . LEU A 1 276 ? -33.484 4.144 -27.551 1.00 33.31 276 LEU A CA 1
ATOM 2201 C C . LEU A 1 276 ? -34.737 5.027 -27.538 1.00 33.31 276 LEU A C 1
ATOM 2203 O O . LEU A 1 276 ? -35.686 4.755 -26.807 1.00 33.31 276 LEU A O 1
ATOM 2207 N N . LEU A 1 277 ? -34.725 6.107 -28.317 1.00 29.84 277 LEU A N 1
ATOM 2208 C CA . LEU A 1 277 ? -35.956 6.745 -28.765 1.00 29.84 277 LEU A CA 1
ATOM 2209 C C . LEU A 1 277 ? -36.410 5.994 -30.013 1.00 29.84 277 LEU A C 1
ATOM 2211 O O . LEU A 1 277 ? -35.900 6.204 -31.109 1.00 29.84 277 LEU A O 1
ATOM 2215 N N . SER A 1 278 ? -37.346 5.076 -29.807 1.00 32.06 278 SER A N 1
ATOM 2216 C CA . SER A 1 278 ? -38.243 4.599 -30.850 1.00 32.06 278 SER A CA 1
ATOM 2217 C C . SER A 1 278 ? -39.102 5.763 -31.351 1.00 32.06 278 SER A C 1
ATOM 2219 O O . SER A 1 278 ? -39.804 6.388 -30.551 1.00 32.06 278 SER A O 1
ATOM 2221 N N . VAL A 1 279 ? -39.049 6.014 -32.660 1.00 40.03 279 VAL A N 1
ATOM 2222 C CA . VAL A 1 279 ? -40.104 6.670 -33.445 1.00 40.03 279 VAL A CA 1
ATOM 2223 C C . VAL A 1 279 ? -40.501 5.703 -34.546 1.00 40.03 279 VAL A C 1
ATOM 2225 O O . VAL A 1 279 ? -39.569 5.145 -35.169 1.00 40.03 279 VAL A O 1
#

pLDDT: mean 70.39, std 19.9, range [28.67, 95.56]

Nearest PDB structures (foldseek):
  4cte-assembly2_B  TM=4.462E-01  e=1.076E-02  Zobellia galactanivorans
  1v0a-assembly1_A  TM=4.684E-01  e=2.444E-01  Acetivibrio thermocellus
  8uxl-assembly1_D  TM=3.109E-01  e=1.963E-01  Homo sapiens
  6r31-assembly1_A  TM=4.521E-01  e=1.960E+00  Acetivibrio thermocellus ATCC 27405
  2lrp-assembly1_A  TM=3.581E-01  e=1.265E+00  Acetivibrio thermocellus ATCC 27405